Protein AF-A0AAN8IJE0-F1 (afdb_monomer)

Foldseek 3Di:
DPPVVVVVVVVVVVVVVVVVVVVVVVVVVVVVVVVVVVVVVVVVVVVVVVVVVLCVVVVPDDDDLVVLVVVLVVLVVLVVQLLVLLLQLLVLLLVVVVLVVQLVVLVVDPPCNVVSNVVSVVVVVVSVVSNVVSLVSNQVSLVVSLVVSLVVVLVVLVVVLVPDDPVQCVDPSNPVVNSVVCSVPVSVVSSVCRGVVVSVVSSNVSNVVSNVVD

Solvent-accessible surface area (backbone atoms only — not comparable to full-atom values): 11490 Å² total; per-residue (Å²): 125,67,72,68,52,55,53,50,52,56,50,49,54,52,52,50,51,52,51,53,52,50,52,52,51,52,52,52,51,51,52,55,52,53,50,51,54,51,49,58,56,47,53,55,49,50,51,54,52,50,52,51,52,52,37,60,75,69,68,60,74,89,76,51,73,67,56,59,55,58,75,41,56,96,51,49,67,36,48,53,54,21,50,55,27,27,54,57,50,12,52,47,58,44,50,50,52,55,55,53,51,52,54,58,56,42,68,75,42,75,92,51,34,70,66,55,48,55,53,52,55,51,49,51,53,51,50,50,51,53,45,52,53,30,52,49,50,25,45,51,31,22,44,52,40,29,49,53,48,42,52,52,50,52,54,52,51,52,56,52,61,72,70,53,59,74,76,57,53,71,36,88,84,42,30,69,69,54,50,52,48,47,61,66,47,51,48,55,54,52,30,62,58,60,19,57,58,42,48,49,53,53,18,52,52,45,22,51,54,52,50,71,73,104

Radius of gyration: 28.68 Å; Cα contacts (8 Å, |Δi|>4): 102; chains: 1; bounding box: 81×61×64 Å

pLDDT: mean 82.95, std 8.77, range [56.31, 94.12]

InterPro domains:
  IPR011527 ABC transporter type 1, transmembrane domain [PF00664] (81-214)
  IPR011527 ABC transporter type 1, transmembrane domain [PS50929] (81-214)
  IPR027417 P-loop containing nucleoside triphosphate hydrolase [G3DSA:3.40.50.300] (28-42)
  IPR036640 ABC transporter type 1, transmembrane domain superfamily [G3DSA:1.20.1560.10] (43-214)
  IPR036640 ABC transporter type 1, transmembrane domain superfamily [SSF90123] (68-213)
  IPR039421 Type 1 protein exporter [PTHR43394] (34-213)

Organism: Trichostrongylus colubriformis (NCBI:txid6319)

Nearest PDB structures (foldseek):
  3ja6-assembly1_I  TM=2.780E-01  e=3.369E+00  Escherichia coli
  3g67-assembly1_B  TM=3.634E-01  e=4.627E+00  Thermotoga maritima
  3ja6-assembly1_H  TM=1.897E-01  e=1.787E+00  Escherichia coli
  3g6b-assembly1_B  TM=3.447E-01  e=6.027E+00  Thermotoga maritima
  3g67-assembly1_A  TM=3.127E-01  e=6.354E+00  Thermotoga maritima

Sequence (214 aa):
MNQKRASLISREISVQTANDVQLRMRAATIMTLDEQQTDDSKEKKDDITRLRNELKAEGVKKTNLFEILTYAKPHWKAIMVGLTACVIGGLVYPTYSVVFMQVITSFANTATLLSTGHFWALMFLVLAGIQGSTMFMQTFFMGYGAENLTMDLRSKLFSNILSQDMGYFDSPLHACGKICTRLATDVPNLRSSIDFRLSTVIMTLISMIAGIVL

Mean predicted aligned error: 11.52 Å

Secondary structure (DSSP, 8-state):
-HHHHHHHHHHHHHHHHHHHHHHHHHHHHHHHHHHHHHHHHHHHHHHHHHHHHHHHHTTPPPPPHHHHHHHTGGGHHHHHHHHHHHHHHHHHHHHHHHHHHHHHHHTT-GGGHHHHHHHHHHHHHHHHHHHHHHHHHHHHHHHHHHHHHHHHHHHHHHHHHHTS-HHHHTSTTS-HHHHHHHHHHHHHHHHHHHSHHHHHHHHHHHHHHHHHH-

Structure (mmCIF, N/CA/C/O backbone):
data_AF-A0AAN8IJE0-F1
#
_entry.id   AF-A0AAN8IJE0-F1
#
loop_
_atom_site.group_PDB
_atom_site.id
_atom_site.type_symbol
_atom_site.label_atom_id
_atom_site.label_alt_id
_atom_site.label_comp_id
_atom_site.label_asym_id
_atom_site.label_entity_id
_atom_site.label_seq_id
_atom_site.pdbx_PDB_ins_code
_atom_site.Cartn_x
_atom_site.Cartn_y
_atom_site.Cartn_z
_atom_site.occupancy
_atom_site.B_iso_or_equiv
_atom_site.auth_seq_id
_atom_site.auth_comp_id
_atom_site.auth_asym_id
_atom_site.auth_atom_id
_atom_site.pdbx_PDB_model_num
ATOM 1 N N . MET A 1 1 ? 49.126 45.725 9.217 1.00 56.31 1 MET A N 1
ATOM 2 C CA . MET A 1 1 ? 48.797 44.312 8.903 1.00 56.31 1 MET A CA 1
ATOM 3 C C . MET A 1 1 ? 48.013 43.582 10.012 1.00 56.31 1 MET A C 1
ATOM 5 O O . MET A 1 1 ? 47.379 42.581 9.710 1.00 56.31 1 MET A O 1
ATOM 9 N N . ASN A 1 2 ? 47.969 44.088 11.258 1.00 57.66 2 ASN A N 1
ATOM 10 C CA . ASN A 1 2 ? 47.366 43.377 12.404 1.00 57.66 2 ASN A CA 1
ATOM 11 C C . ASN A 1 2 ? 45.832 43.460 12.542 1.00 57.66 2 ASN A C 1
ATOM 13 O O . ASN A 1 2 ? 45.233 42.518 13.049 1.00 57.66 2 ASN A O 1
ATOM 17 N N . GLN A 1 3 ? 45.164 44.511 12.052 1.00 59.41 3 GLN A N 1
ATOM 18 C CA . GLN A 1 3 ? 43.701 44.625 12.205 1.00 59.41 3 GLN A CA 1
ATOM 19 C C . GLN A 1 3 ? 42.898 43.665 11.307 1.00 59.41 3 GLN A C 1
ATOM 21 O O . GLN A 1 3 ? 41.859 43.168 11.727 1.00 59.41 3 GLN A O 1
ATOM 26 N N . LYS A 1 4 ? 43.397 43.332 10.105 1.00 59.53 4 LYS A N 1
ATOM 27 C CA . LYS A 1 4 ? 42.737 42.363 9.204 1.00 59.53 4 LYS A CA 1
ATOM 28 C C . LYS A 1 4 ? 42.815 40.915 9.705 1.00 59.53 4 LYS A C 1
ATOM 30 O O . LYS A 1 4 ? 41.919 40.138 9.419 1.00 59.53 4 LYS A O 1
ATOM 35 N N . ARG A 1 5 ? 43.865 40.533 10.446 1.00 60.69 5 ARG A N 1
ATOM 36 C CA . ARG A 1 5 ? 43.968 39.181 11.030 1.00 60.69 5 ARG A CA 1
ATOM 37 C C . ARG A 1 5 ? 43.020 38.997 12.215 1.00 60.69 5 ARG A C 1
ATOM 39 O O . ARG A 1 5 ? 42.383 37.958 12.314 1.00 60.69 5 ARG A O 1
ATOM 46 N N . ALA A 1 6 ? 42.872 40.018 13.060 1.00 64.56 6 ALA A N 1
ATOM 47 C CA . ALA A 1 6 ? 41.949 39.974 14.194 1.00 64.56 6 ALA A CA 1
ATOM 48 C C . ALA A 1 6 ? 40.476 39.844 13.755 1.00 64.56 6 ALA A C 1
ATOM 50 O O . ALA A 1 6 ? 39.710 39.107 14.375 1.00 64.56 6 ALA A O 1
ATOM 51 N N . SER A 1 7 ? 40.082 40.499 12.656 1.00 68.38 7 SER A N 1
ATOM 52 C CA . SER A 1 7 ? 38.715 40.390 12.129 1.00 68.38 7 SER A CA 1
ATOM 53 C C . SER A 1 7 ? 38.416 39.034 11.482 1.00 68.38 7 SER A C 1
ATOM 55 O O . SER A 1 7 ? 37.289 38.555 11.589 1.00 68.38 7 SER A O 1
ATOM 57 N N . LEU A 1 8 ? 39.406 38.392 10.853 1.00 67.56 8 LEU A N 1
ATOM 58 C CA . LEU A 1 8 ? 39.258 37.045 10.291 1.00 67.56 8 LEU A CA 1
ATOM 59 C C . LEU A 1 8 ? 39.115 35.985 11.390 1.00 67.56 8 LEU A C 1
ATOM 61 O O . LEU A 1 8 ? 38.217 35.159 11.303 1.00 67.56 8 LEU A O 1
ATOM 65 N N . ILE A 1 9 ? 39.907 36.077 12.464 1.00 69.62 9 ILE A N 1
ATOM 66 C CA . ILE A 1 9 ? 39.827 35.149 13.605 1.00 69.62 9 ILE A CA 1
ATOM 67 C C . ILE A 1 9 ? 38.475 35.274 14.325 1.00 69.62 9 ILE A C 1
ATOM 69 O O . ILE A 1 9 ? 37.836 34.270 14.620 1.00 69.62 9 ILE A O 1
ATOM 73 N N . SER A 1 10 ? 37.987 36.498 14.556 1.00 69.88 10 SER A N 1
ATOM 74 C CA . SER A 1 10 ? 36.665 36.717 15.170 1.00 69.88 10 SER A CA 1
ATOM 75 C C . SER A 1 10 ? 35.520 36.165 14.305 1.00 69.88 10 SER A C 1
ATOM 77 O O . SER A 1 10 ? 34.545 35.612 14.816 1.00 69.88 10 SER A O 1
ATOM 79 N N . ARG A 1 11 ? 35.663 36.248 12.976 1.00 70.06 11 ARG A N 1
ATOM 80 C CA . ARG A 1 11 ? 34.701 35.697 12.018 1.00 70.06 11 ARG A CA 1
ATOM 81 C C . ARG A 1 11 ? 34.757 34.167 11.935 1.00 70.06 11 ARG A C 1
ATOM 83 O O . ARG A 1 11 ? 33.714 33.548 11.783 1.00 70.06 11 ARG A O 1
ATOM 90 N N . GLU A 1 12 ? 35.927 33.547 12.063 1.00 71.69 12 GLU A N 1
ATOM 91 C CA . GLU A 1 12 ? 36.039 32.083 12.136 1.00 71.69 12 GLU A CA 1
ATOM 92 C C . GLU A 1 12 ? 35.457 31.532 13.443 1.00 71.69 12 GLU A C 1
ATOM 94 O O . GLU A 1 12 ? 34.703 30.565 13.411 1.00 71.69 12 GLU A O 1
ATOM 99 N N . ILE A 1 13 ? 35.699 32.199 14.578 1.00 69.88 13 ILE A N 1
ATOM 100 C CA . ILE A 1 13 ? 35.132 31.813 15.881 1.00 69.88 13 ILE A CA 1
ATOM 101 C C . ILE A 1 13 ? 33.600 31.936 15.883 1.00 69.88 13 ILE A C 1
ATOM 103 O O . ILE A 1 13 ? 32.913 31.056 16.407 1.00 69.88 13 ILE A O 1
ATOM 107 N N . SER A 1 14 ? 33.037 32.987 15.274 1.00 72.19 14 SER A N 1
ATOM 108 C CA . SER A 1 14 ? 31.579 33.150 15.188 1.00 72.19 14 SER A CA 1
ATOM 109 C C . SER A 1 14 ? 30.925 32.125 14.257 1.00 72.19 14 SER A C 1
ATOM 111 O O . SER A 1 14 ? 29.858 31.606 14.583 1.00 72.19 14 SER A O 1
ATOM 113 N N . VAL A 1 15 ? 31.582 31.766 13.150 1.00 74.19 15 VAL A N 1
ATOM 114 C CA . VAL A 1 15 ? 31.130 30.701 12.238 1.00 74.19 15 VAL A CA 1
ATOM 115 C C . VAL A 1 15 ? 31.217 29.323 12.902 1.00 74.19 15 VAL A C 1
ATOM 117 O O . VAL A 1 15 ? 30.282 28.533 12.782 1.00 74.19 15 VAL A O 1
ATOM 120 N N . GLN A 1 16 ? 32.283 29.043 13.655 1.00 75.56 16 GLN A N 1
ATOM 121 C CA . GLN A 1 16 ? 32.436 27.798 14.414 1.00 75.56 16 GLN A CA 1
ATOM 122 C C . GLN A 1 16 ? 31.340 27.660 15.480 1.00 75.56 16 GLN A C 1
ATOM 124 O O . GLN A 1 16 ? 30.667 26.635 15.554 1.00 75.56 16 GLN A O 1
ATOM 129 N N . THR A 1 17 ? 31.084 28.738 16.226 1.00 80.12 17 THR A N 1
ATOM 130 C CA . THR A 1 17 ? 30.024 28.787 17.243 1.00 80.12 17 THR A CA 1
ATOM 131 C C . THR A 1 17 ? 28.642 28.587 16.617 1.00 80.12 17 THR A C 1
ATOM 133 O O . THR A 1 17 ? 27.814 27.858 17.158 1.00 80.12 17 THR A O 1
ATOM 136 N N . ALA A 1 18 ? 28.385 29.189 15.450 1.00 79.44 18 ALA A N 1
ATOM 137 C CA . ALA A 1 18 ? 27.140 28.982 14.717 1.00 79.44 18 ALA A CA 1
ATOM 138 C C . ALA A 1 18 ? 26.970 27.518 14.268 1.00 79.44 18 ALA A C 1
ATOM 140 O O . ALA A 1 18 ? 25.876 26.969 14.398 1.00 79.44 18 ALA A O 1
ATOM 141 N N . ASN A 1 19 ? 28.042 26.867 13.803 1.00 85.62 19 ASN A N 1
ATOM 142 C CA . ASN A 1 19 ? 28.022 25.452 13.425 1.00 85.62 19 ASN A CA 1
ATOM 143 C C . ASN A 1 19 ? 27.758 24.531 14.623 1.00 85.62 19 ASN A C 1
ATOM 145 O O . ASN A 1 19 ? 26.928 23.631 14.511 1.00 85.62 19 ASN A O 1
ATOM 149 N N . ASP A 1 20 ? 28.389 24.779 15.773 1.00 86.06 20 ASP A N 1
ATOM 150 C CA . ASP A 1 20 ? 28.167 23.996 16.996 1.00 86.06 20 ASP A CA 1
ATOM 151 C C . ASP A 1 20 ? 26.728 24.135 17.512 1.00 86.06 20 ASP A C 1
ATOM 153 O O . ASP A 1 20 ? 26.092 23.149 17.895 1.00 86.06 20 ASP A O 1
ATOM 157 N N . VAL A 1 21 ? 26.170 25.349 17.472 1.00 82.81 21 VAL A N 1
ATOM 158 C CA . VAL A 1 21 ? 24.764 25.593 17.829 1.00 82.81 21 VAL A CA 1
ATOM 159 C C . VAL A 1 21 ? 23.824 24.864 16.868 1.00 82.81 21 VAL A C 1
ATOM 161 O O . VAL A 1 21 ? 22.867 24.230 17.318 1.00 82.81 21 VAL A O 1
ATOM 164 N N . GLN A 1 22 ? 24.106 24.878 15.561 1.00 85.44 22 GLN A N 1
ATOM 165 C CA . GLN A 1 22 ? 23.315 24.117 14.591 1.00 85.44 22 GLN A CA 1
ATOM 166 C C . GLN A 1 22 ? 23.409 22.603 14.805 1.00 85.44 22 GLN A C 1
ATOM 168 O O . GLN A 1 22 ? 22.399 21.908 14.684 1.00 85.44 22 GLN A O 1
ATOM 173 N N . LEU A 1 23 ? 24.585 22.083 15.160 1.00 86.94 23 LEU A N 1
ATOM 174 C CA . LEU A 1 23 ? 24.792 20.662 15.446 1.00 86.94 23 LEU A CA 1
ATOM 175 C C . LEU A 1 23 ? 23.966 20.206 16.654 1.00 86.94 23 LEU A C 1
ATOM 177 O O . LEU A 1 23 ? 23.293 19.178 16.593 1.00 86.94 23 LEU A O 1
ATOM 181 N N . ARG A 1 24 ? 23.947 21.008 17.724 1.00 87.62 24 ARG A N 1
ATOM 182 C CA . ARG A 1 24 ? 23.143 20.731 18.926 1.00 87.62 24 ARG A CA 1
ATOM 183 C C . ARG A 1 24 ? 21.645 20.849 18.660 1.00 87.62 24 ARG A C 1
ATOM 185 O O . ARG A 1 24 ? 20.884 20.022 19.152 1.00 87.62 24 ARG A O 1
ATOM 192 N N . MET A 1 25 ? 21.228 21.827 17.855 1.00 87.75 25 MET A N 1
ATOM 193 C CA . MET A 1 25 ? 19.828 21.985 17.455 1.00 87.75 25 MET A CA 1
ATOM 194 C C . MET A 1 25 ? 19.349 20.781 16.634 1.00 87.75 25 MET A C 1
ATOM 196 O O . MET A 1 25 ? 18.303 20.221 16.942 1.00 87.75 25 MET A O 1
ATOM 200 N N . ARG A 1 26 ? 20.150 20.309 15.666 1.00 91.69 26 ARG A N 1
ATOM 201 C CA . ARG A 1 26 ? 19.849 19.089 14.898 1.00 91.69 26 ARG A CA 1
ATOM 202 C C . ARG A 1 26 ? 19.777 17.843 15.780 1.00 91.69 26 ARG A C 1
ATOM 204 O O . ARG A 1 26 ? 18.863 17.045 15.607 1.00 91.69 26 ARG A O 1
ATOM 211 N N . ALA A 1 27 ? 20.702 17.685 16.728 1.00 89.44 27 ALA A N 1
ATOM 212 C CA . ALA A 1 27 ? 20.684 16.562 17.665 1.00 89.44 27 ALA A CA 1
ATOM 213 C C . ALA A 1 27 ? 19.416 16.564 18.538 1.00 89.44 27 ALA A C 1
ATOM 215 O O . ALA A 1 27 ? 18.786 15.522 18.696 1.00 89.44 27 ALA A O 1
ATOM 216 N N . ALA A 1 28 ? 19.000 17.735 19.034 1.00 87.62 28 ALA A N 1
ATOM 217 C CA . ALA A 1 28 ? 17.759 17.883 19.790 1.00 87.62 28 ALA A CA 1
ATOM 218 C C . ALA A 1 28 ? 16.524 17.545 18.940 1.00 87.62 28 ALA A C 1
ATOM 220 O O . ALA A 1 28 ? 15.651 16.815 19.397 1.00 87.62 28 ALA A O 1
ATOM 221 N N . THR A 1 29 ? 16.474 18.000 17.682 1.00 89.50 29 THR A N 1
ATOM 222 C CA . THR A 1 29 ? 15.388 17.642 16.758 1.00 89.50 29 THR A CA 1
ATOM 223 C C . THR A 1 29 ? 15.309 16.131 16.533 1.00 89.50 29 THR A C 1
ATOM 225 O O . THR A 1 29 ? 14.223 15.563 16.597 1.00 89.50 29 THR A O 1
ATOM 228 N N . ILE A 1 30 ? 16.442 15.453 16.324 1.00 91.12 30 ILE A N 1
ATOM 229 C CA . ILE A 1 30 ? 16.469 13.992 16.137 1.00 91.12 30 ILE A CA 1
ATOM 230 C C . ILE A 1 30 ? 15.932 13.268 17.378 1.00 91.12 30 ILE A C 1
ATOM 232 O O . ILE A 1 30 ? 15.117 12.364 17.235 1.00 91.12 30 ILE A O 1
ATOM 236 N N . MET A 1 31 ? 16.321 13.695 18.583 1.00 87.81 31 MET A N 1
ATOM 237 C CA . MET A 1 31 ? 15.814 13.108 19.830 1.00 87.81 31 MET A CA 1
ATOM 238 C C . MET A 1 31 ? 14.297 13.272 19.969 1.00 87.81 31 MET A C 1
ATOM 240 O O . MET A 1 31 ? 13.616 12.312 20.308 1.00 87.81 31 MET A O 1
ATOM 244 N N . THR A 1 32 ? 13.750 14.451 19.645 1.00 87.69 32 THR A N 1
ATOM 245 C CA . THR A 1 32 ? 12.294 14.672 19.712 1.00 87.69 32 THR A CA 1
ATOM 246 C C . THR A 1 32 ? 11.518 13.815 18.713 1.00 87.69 32 THR A C 1
ATOM 248 O O . THR A 1 32 ? 10.435 13.334 19.031 1.00 87.69 32 THR A O 1
ATOM 251 N N . LEU A 1 33 ? 12.076 13.591 17.519 1.00 88.69 33 LEU A N 1
ATOM 252 C CA . LEU A 1 33 ? 11.460 12.735 16.506 1.00 88.69 33 LEU A CA 1
ATOM 253 C C . LEU A 1 33 ? 11.487 11.259 16.927 1.00 88.69 33 LEU A C 1
ATOM 255 O O . LEU A 1 33 ? 10.502 10.555 16.727 1.00 88.69 33 LEU A O 1
ATOM 259 N N . ASP A 1 34 ? 12.582 10.800 17.539 1.00 89.38 34 ASP A N 1
ATOM 260 C CA . ASP A 1 34 ? 12.720 9.423 18.031 1.00 89.38 34 ASP A CA 1
ATOM 261 C C . ASP A 1 34 ? 11.802 9.145 19.234 1.00 89.38 34 ASP A C 1
ATOM 263 O O . ASP A 1 34 ? 11.189 8.080 19.337 1.00 89.38 34 ASP A O 1
ATOM 267 N N . GLU A 1 35 ? 11.628 10.134 20.115 1.00 84.44 35 GLU A N 1
ATOM 268 C CA . GLU A 1 35 ? 10.700 10.060 21.245 1.00 84.44 35 GLU A CA 1
ATOM 269 C C . GLU A 1 35 ? 9.241 10.012 20.773 1.00 84.44 35 GLU A C 1
ATOM 271 O O . GLU A 1 35 ? 8.495 9.130 21.198 1.00 84.44 35 GLU A O 1
ATOM 276 N N . GLN A 1 36 ? 8.860 10.862 19.810 1.00 79.31 36 GLN A N 1
ATOM 277 C CA . GLN A 1 36 ? 7.539 10.801 19.174 1.00 79.31 36 GLN A CA 1
ATOM 278 C C . GLN A 1 36 ? 7.294 9.455 18.486 1.00 79.31 36 GLN A C 1
ATOM 280 O O . GLN A 1 36 ? 6.233 8.859 18.647 1.00 79.31 36 GLN A O 1
ATOM 285 N N . GLN A 1 37 ? 8.283 8.934 17.759 1.00 81.31 37 GLN A N 1
ATOM 286 C CA . GLN A 1 37 ? 8.170 7.642 17.086 1.00 81.31 37 GLN A CA 1
ATOM 287 C C . GLN A 1 37 ? 8.065 6.473 18.085 1.00 81.31 37 GLN A C 1
ATOM 289 O O . GLN A 1 37 ? 7.381 5.475 17.830 1.00 81.31 37 GLN A O 1
ATOM 294 N N . THR A 1 38 ? 8.719 6.587 19.242 1.00 79.31 38 THR A N 1
ATOM 295 C CA . THR A 1 38 ? 8.659 5.594 20.321 1.00 79.31 38 THR A CA 1
ATOM 296 C C . THR A 1 38 ? 7.315 5.613 21.048 1.00 79.31 38 THR A C 1
ATOM 298 O O . THR A 1 38 ? 6.808 4.549 21.406 1.00 79.31 38 THR A O 1
ATOM 301 N N . ASP A 1 39 ? 6.728 6.788 21.259 1.00 81.56 39 ASP A N 1
ATOM 302 C CA . ASP A 1 39 ? 5.437 6.925 21.937 1.00 81.56 39 ASP A CA 1
ATOM 303 C C . ASP A 1 39 ? 4.285 6.410 21.060 1.00 81.56 39 ASP A C 1
ATOM 305 O O . ASP A 1 39 ? 3.537 5.517 21.461 1.00 81.56 39 ASP A O 1
ATOM 309 N N . ASP A 1 40 ? 4.267 6.822 19.789 1.00 78.81 40 ASP A N 1
ATOM 310 C CA . ASP A 1 40 ? 3.269 6.408 18.793 1.00 78.81 40 ASP A CA 1
ATOM 311 C C . ASP A 1 40 ? 3.281 4.878 18.577 1.00 78.81 40 ASP A C 1
ATOM 313 O O . ASP A 1 40 ? 2.256 4.211 18.409 1.00 78.81 40 ASP A O 1
ATOM 317 N N . SER A 1 41 ? 4.469 4.264 18.655 1.00 78.75 41 SER A N 1
ATOM 318 C CA . SER A 1 41 ? 4.619 2.809 18.558 1.00 78.75 41 SER A CA 1
ATOM 319 C C . SER A 1 41 ? 4.266 2.052 19.845 1.00 78.75 41 SER A C 1
ATOM 321 O O . SER A 1 41 ? 3.918 0.868 19.762 1.00 78.75 41 SER A O 1
ATOM 323 N N . LYS A 1 42 ? 4.320 2.690 21.023 1.00 81.12 42 LYS A N 1
ATOM 324 C CA . LYS A 1 42 ? 3.846 2.112 22.292 1.00 81.12 42 LYS A CA 1
ATOM 325 C C . LYS A 1 42 ? 2.325 2.152 22.390 1.00 81.12 42 LYS A C 1
ATOM 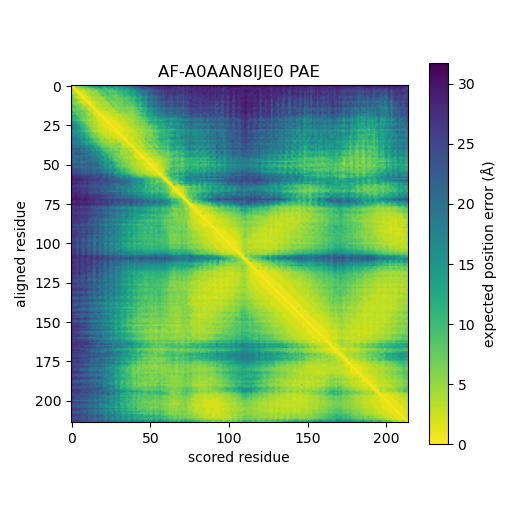327 O O . LYS A 1 42 ? 1.738 1.112 22.688 1.00 81.12 42 LYS A O 1
ATOM 332 N N . GLU A 1 43 ? 1.702 3.286 22.084 1.00 82.19 43 GLU A N 1
ATOM 333 C CA . GLU A 1 43 ? 0.242 3.452 22.104 1.00 82.19 43 GLU A CA 1
ATOM 334 C C . GLU A 1 43 ? -0.435 2.426 21.184 1.00 82.19 43 GLU A C 1
ATOM 336 O O . GLU A 1 43 ? -1.253 1.612 21.618 1.00 82.19 43 GLU A O 1
ATOM 341 N N . LYS A 1 44 ? 0.052 2.317 19.943 1.00 80.50 44 LYS A N 1
ATOM 342 C CA . LYS A 1 44 ? -0.457 1.356 18.956 1.00 80.50 44 LYS A CA 1
ATOM 343 C C . LYS A 1 44 ? -0.311 -0.107 19.395 1.00 80.50 44 LYS A C 1
ATOM 345 O O . LYS A 1 44 ? -1.129 -0.954 19.033 1.00 80.50 44 LYS A O 1
ATOM 350 N N . LYS A 1 45 ? 0.735 -0.441 20.162 1.00 78.38 45 LYS A N 1
ATOM 351 C CA . LYS A 1 45 ? 0.923 -1.790 20.728 1.00 78.38 45 LYS A CA 1
ATOM 352 C C . LYS A 1 45 ? -0.060 -2.076 21.862 1.00 78.38 45 LYS A C 1
ATOM 354 O O . LYS A 1 45 ? -0.526 -3.216 21.959 1.00 78.38 45 LYS A O 1
ATOM 359 N N . ASP A 1 46 ? -0.366 -1.087 22.697 1.00 82.62 46 ASP A N 1
ATOM 360 C CA . ASP A 1 46 ? -1.345 -1.238 23.775 1.00 82.62 46 ASP A CA 1
ATOM 361 C C . ASP A 1 46 ? -2.751 -1.443 23.197 1.00 82.62 46 ASP A C 1
ATOM 363 O O . ASP A 1 46 ? -3.426 -2.412 23.551 1.00 82.62 46 ASP A O 1
ATOM 367 N N . ASP A 1 47 ? -3.135 -0.654 22.192 1.00 81.19 47 ASP A N 1
ATOM 368 C CA . ASP A 1 47 ? -4.418 -0.798 21.493 1.00 81.19 47 ASP A CA 1
ATOM 369 C C . ASP A 1 47 ? -4.587 -2.172 20.839 1.00 81.19 47 ASP A C 1
ATOM 371 O O . ASP A 1 47 ? -5.606 -2.840 21.027 1.00 81.19 47 ASP A O 1
ATOM 375 N N . ILE A 1 48 ? -3.565 -2.665 20.129 1.00 81.56 48 ILE A N 1
ATOM 376 C CA . ILE A 1 48 ? -3.590 -4.017 19.543 1.00 81.56 48 ILE A CA 1
ATOM 377 C C . ILE A 1 48 ? -3.746 -5.090 20.633 1.00 81.56 48 ILE A C 1
ATOM 379 O O . ILE A 1 48 ? -4.407 -6.113 20.419 1.00 81.56 48 ILE A O 1
ATOM 383 N N . THR A 1 49 ? -3.142 -4.880 21.804 1.00 82.94 49 THR A N 1
ATOM 384 C CA . THR A 1 49 ? -3.229 -5.812 22.935 1.00 82.94 49 THR A CA 1
ATOM 385 C C . THR A 1 49 ? -4.625 -5.799 23.556 1.00 82.94 49 THR A C 1
ATOM 387 O O . THR A 1 49 ? -5.184 -6.870 23.811 1.00 82.94 49 THR A O 1
ATOM 390 N N . ARG A 1 50 ? -5.230 -4.616 23.718 1.00 82.31 50 ARG A N 1
ATOM 391 C CA . ARG A 1 50 ? -6.617 -4.440 24.172 1.00 82.31 50 ARG A CA 1
ATOM 392 C C . ARG A 1 50 ? -7.607 -5.093 23.211 1.00 82.31 50 ARG A C 1
ATOM 394 O O . ARG A 1 50 ? -8.360 -5.964 23.640 1.00 82.31 50 ARG A O 1
ATOM 401 N N . LEU A 1 51 ? -7.525 -4.787 21.914 1.00 80.38 51 LEU A N 1
ATOM 402 C CA . LEU A 1 51 ? -8.373 -5.382 20.872 1.00 80.38 51 LEU A CA 1
ATOM 403 C C . LEU A 1 51 ? -8.261 -6.909 20.848 1.00 80.38 51 LEU A C 1
ATOM 405 O O . LEU A 1 51 ? -9.260 -7.611 20.727 1.00 80.38 51 LEU A O 1
ATOM 409 N N . ARG A 1 52 ? -7.050 -7.456 21.019 1.00 79.50 52 ARG A N 1
ATOM 410 C CA . ARG A 1 52 ? -6.839 -8.909 21.102 1.00 79.50 52 ARG A CA 1
ATOM 411 C C . ARG A 1 52 ? -7.525 -9.525 22.324 1.00 79.50 52 ARG A C 1
ATOM 413 O O . ARG A 1 52 ? -8.000 -10.656 22.228 1.00 79.50 52 ARG A O 1
ATOM 420 N N . ASN A 1 53 ? -7.541 -8.832 23.458 1.00 79.75 53 ASN A N 1
ATOM 421 C CA . ASN A 1 53 ? -8.212 -9.304 24.667 1.00 79.75 53 ASN A CA 1
ATOM 422 C C . ASN A 1 53 ? -9.738 -9.218 24.532 1.00 79.75 53 ASN A C 1
ATOM 424 O O . ASN A 1 53 ? -10.418 -10.164 24.920 1.00 79.75 53 ASN A O 1
ATOM 428 N N . GLU A 1 54 ? -10.265 -8.163 23.905 1.00 78.69 54 GLU A N 1
ATOM 429 C CA . GLU A 1 54 ? -11.690 -8.054 23.563 1.00 78.69 54 GLU A CA 1
ATOM 430 C C . GLU A 1 54 ? -12.122 -9.162 22.585 1.00 78.69 54 GLU A C 1
ATOM 432 O O . GLU A 1 54 ? -13.105 -9.851 22.840 1.00 78.69 54 GLU A O 1
ATOM 437 N N . LEU A 1 55 ? -11.323 -9.447 21.547 1.00 76.69 55 LEU A N 1
ATOM 438 C CA . LEU A 1 55 ? -11.564 -10.560 20.613 1.00 76.69 55 LEU A CA 1
ATOM 439 C C . LEU A 1 55 ? -11.621 -11.925 21.313 1.00 76.69 55 LEU A C 1
ATOM 441 O O . LEU A 1 55 ? -12.428 -12.779 20.952 1.00 76.69 55 LEU A O 1
ATOM 445 N N . LYS A 1 56 ? -10.749 -12.146 22.307 1.00 75.19 56 LYS A N 1
ATOM 446 C CA . LYS A 1 56 ? -10.765 -13.372 23.120 1.00 75.19 56 LYS A CA 1
ATOM 447 C C . LYS A 1 56 ? -12.013 -13.453 23.998 1.00 75.19 56 LYS A C 1
ATOM 449 O O . LYS A 1 56 ? -12.534 -14.550 24.167 1.00 75.19 56 LYS A O 1
ATOM 454 N N . ALA A 1 57 ? -12.472 -12.325 24.540 1.00 75.31 57 ALA A N 1
ATOM 455 C CA . ALA A 1 57 ? -13.680 -12.254 25.358 1.00 75.31 57 ALA A CA 1
ATOM 456 C C . ALA A 1 57 ? -14.957 -12.493 24.534 1.00 75.31 57 ALA A C 1
ATOM 458 O O . ALA A 1 57 ? -15.885 -13.129 25.022 1.00 75.31 57 ALA A O 1
ATOM 459 N N . GLU A 1 58 ? -14.984 -12.047 23.276 1.00 74.94 58 GLU A N 1
ATOM 460 C CA . GLU A 1 58 ? -16.108 -12.254 22.352 1.00 74.94 58 GLU A CA 1
ATOM 461 C C . GLU A 1 58 ? -16.072 -13.626 21.645 1.00 74.94 58 GLU A C 1
ATOM 463 O O . GLU A 1 58 ? -17.006 -13.981 20.931 1.00 74.94 58 GLU A O 1
ATOM 468 N N . GLY A 1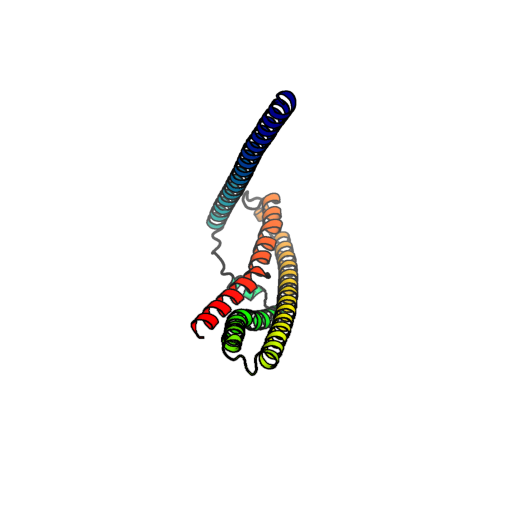 59 ? -15.009 -14.424 21.824 1.00 70.81 59 GLY A N 1
ATOM 469 C CA . GLY A 1 59 ? -14.880 -15.750 21.202 1.00 70.81 59 GLY A CA 1
ATOM 470 C C . GLY A 1 59 ? -14.771 -15.720 19.671 1.00 70.81 59 GLY A C 1
ATOM 471 O O . GLY A 1 59 ? -14.929 -16.752 19.015 1.00 70.81 59 GLY A O 1
ATOM 472 N N . VAL A 1 60 ? -14.494 -14.551 19.086 1.00 72.31 60 VAL A N 1
ATOM 473 C CA . VAL A 1 60 ? -14.448 -14.358 17.634 1.00 72.31 60 VAL A CA 1
ATOM 474 C C . VAL A 1 60 ? -13.151 -14.942 17.076 1.00 72.31 60 VAL A C 1
ATOM 476 O O . VAL A 1 60 ? -12.040 -14.631 17.515 1.00 72.31 60 VAL A O 1
ATOM 479 N N . LYS A 1 61 ? -13.276 -15.816 16.076 1.00 69.44 61 LYS A N 1
ATOM 480 C CA . LYS A 1 61 ? -12.128 -16.402 15.379 1.00 69.44 61 LYS A CA 1
ATOM 481 C C . LYS A 1 61 ? -11.516 -15.365 14.433 1.00 69.44 61 LYS A C 1
ATOM 483 O O . LYS A 1 61 ? -12.235 -14.646 13.748 1.00 69.44 61 LYS A O 1
ATOM 488 N N . LYS A 1 62 ? -10.181 -15.318 14.354 1.00 65.00 62 LYS A N 1
ATOM 489 C CA . LYS A 1 62 ? -9.476 -14.493 13.361 1.00 65.00 62 LYS A CA 1
ATOM 490 C C . LYS A 1 62 ? -9.927 -14.892 11.953 1.00 65.00 62 LYS A C 1
ATOM 492 O O . LYS A 1 62 ? -9.723 -16.039 11.559 1.00 65.00 62 LYS A O 1
ATOM 497 N N . THR A 1 63 ? -10.501 -13.953 11.213 1.00 66.56 63 THR A N 1
ATOM 498 C CA . THR A 1 63 ? -10.842 -14.129 9.799 1.00 66.56 63 THR A CA 1
ATOM 499 C C . THR A 1 63 ? -9.615 -13.925 8.922 1.00 66.56 63 THR A C 1
ATOM 501 O O . THR A 1 63 ? -8.743 -13.106 9.220 1.00 66.56 63 THR A O 1
ATOM 504 N N . ASN A 1 64 ? -9.551 -14.657 7.812 1.00 74.25 64 ASN A N 1
ATOM 505 C CA . ASN A 1 64 ? -8.501 -14.461 6.816 1.00 74.25 64 ASN A CA 1
ATOM 506 C C . ASN A 1 64 ? -8.829 -13.264 5.914 1.00 74.25 64 ASN A C 1
ATOM 508 O O . ASN A 1 64 ? -9.988 -13.037 5.574 1.00 74.25 64 ASN A O 1
ATOM 512 N N . LEU A 1 65 ? -7.804 -12.549 5.436 1.00 66.62 65 LEU A N 1
ATOM 513 C CA . LEU A 1 65 ? -7.977 -11.478 4.440 1.00 66.62 65 LEU A CA 1
ATOM 514 C C . LEU A 1 65 ? -8.711 -11.978 3.183 1.00 66.62 65 LEU A C 1
ATOM 516 O O . LEU A 1 65 ? -9.541 -11.267 2.629 1.00 66.62 65 LEU A O 1
ATOM 520 N N . PHE A 1 66 ? -8.480 -13.234 2.789 1.00 64.94 66 PHE A N 1
ATOM 521 C CA . PHE A 1 66 ? -9.200 -13.894 1.695 1.00 64.94 66 PHE A CA 1
ATOM 522 C C . PHE A 1 66 ? -10.697 -14.084 1.968 1.00 64.94 66 PHE A C 1
ATOM 524 O O . PHE A 1 66 ? -11.504 -13.999 1.047 1.00 64.94 66 PHE A O 1
ATOM 531 N N . GLU A 1 67 ? -11.086 -14.322 3.217 1.00 68.62 67 GLU A N 1
ATOM 532 C CA . GLU A 1 67 ? -12.488 -14.482 3.612 1.00 68.62 67 GLU A CA 1
ATOM 533 C C . GLU A 1 67 ? -13.214 -13.130 3.570 1.00 68.62 67 GLU A C 1
ATOM 535 O O . GLU A 1 67 ? -14.307 -13.024 3.017 1.00 68.62 67 GLU A O 1
ATOM 540 N N . ILE A 1 68 ? -12.539 -12.070 4.023 1.00 69.19 68 ILE A N 1
ATOM 541 C CA . ILE A 1 68 ? -13.012 -10.681 3.930 1.00 69.19 68 ILE A CA 1
ATOM 542 C C . ILE A 1 68 ? -13.146 -10.257 2.457 1.00 69.19 68 ILE A C 1
ATOM 544 O O . ILE A 1 68 ? -14.155 -9.674 2.061 1.00 69.19 68 ILE A O 1
ATOM 548 N N . LEU A 1 69 ? -12.177 -10.625 1.612 1.00 65.31 69 LEU A N 1
ATOM 549 C CA . LEU A 1 69 ? -12.225 -10.380 0.168 1.00 65.31 69 LEU A CA 1
ATOM 550 C C . LEU A 1 69 ? -13.333 -11.193 -0.525 1.00 65.31 69 LEU A C 1
ATOM 552 O O . LEU A 1 69 ? -13.922 -10.743 -1.503 1.00 65.31 69 LEU A O 1
ATOM 556 N N . THR A 1 70 ? -13.677 -12.368 0.005 1.00 61.66 70 THR A N 1
ATOM 557 C CA . THR A 1 70 ? -14.789 -13.193 -0.496 1.00 61.66 70 THR A CA 1
ATOM 558 C C . THR A 1 70 ? -16.152 -12.565 -0.174 1.00 61.66 70 THR A C 1
ATOM 560 O O . THR A 1 70 ? -17.091 -12.704 -0.960 1.00 61.66 70 THR A O 1
ATOM 563 N N . TYR A 1 71 ? -16.264 -11.798 0.916 1.00 63.25 71 TYR A N 1
ATOM 564 C CA . TYR A 1 71 ? -17.439 -10.963 1.202 1.00 63.25 71 TYR A CA 1
ATOM 565 C C . TYR A 1 71 ? -17.574 -9.758 0.250 1.00 63.25 71 TYR A C 1
ATOM 567 O O . TYR A 1 71 ? -18.679 -9.244 0.069 1.00 63.25 71 TYR A O 1
ATOM 575 N N . ALA A 1 72 ? -16.491 -9.365 -0.434 1.00 60.72 72 ALA A N 1
ATOM 576 C CA . ALA A 1 72 ? -16.460 -8.314 -1.459 1.00 60.72 72 ALA A CA 1
ATOM 577 C C . ALA A 1 72 ? -16.907 -8.780 -2.867 1.00 60.72 72 ALA A C 1
ATOM 579 O O . ALA A 1 72 ? -16.781 -8.032 -3.840 1.00 60.72 72 ALA A O 1
ATOM 580 N N . LYS A 1 73 ? -17.473 -9.994 -2.986 1.00 56.78 73 LYS A N 1
ATOM 581 C CA . LYS A 1 73 ? -17.976 -10.609 -4.234 1.00 56.78 73 LYS A CA 1
ATOM 582 C C . LYS A 1 73 ? -18.717 -9.683 -5.221 1.00 56.78 73 LYS A C 1
ATOM 584 O O . LYS A 1 73 ? -18.478 -9.856 -6.417 1.00 56.78 73 LYS A O 1
ATOM 589 N N . PRO A 1 74 ? -19.578 -8.723 -4.817 1.00 59.62 74 PRO A N 1
ATOM 590 C CA . PRO A 1 74 ? -20.285 -7.882 -5.790 1.00 59.62 74 PRO A CA 1
ATOM 591 C C . PRO A 1 74 ? -19.378 -7.001 -6.674 1.00 59.62 74 PRO A C 1
ATOM 593 O O . PRO A 1 74 ? -19.772 -6.693 -7.796 1.00 59.62 74 PRO A O 1
ATOM 596 N N . HIS A 1 75 ? -18.144 -6.674 -6.254 1.00 64.69 75 HIS A N 1
ATOM 597 C CA . HIS A 1 75 ? -17.225 -5.788 -7.003 1.00 64.69 75 HIS A CA 1
ATOM 598 C C . HIS A 1 75 ? -15.980 -6.499 -7.559 1.00 64.69 75 HIS A C 1
ATOM 600 O O . HIS A 1 75 ? -14.977 -5.862 -7.891 1.00 64.69 75 HIS A O 1
ATOM 606 N N . TRP A 1 76 ? -16.031 -7.827 -7.715 1.00 69.06 76 TRP A N 1
ATOM 607 C CA . TRP A 1 76 ? -14.871 -8.640 -8.112 1.00 69.06 76 TRP A CA 1
ATOM 608 C C . TRP A 1 76 ? -14.244 -8.226 -9.456 1.00 69.06 76 TRP A C 1
ATOM 610 O O . TRP A 1 76 ? -13.041 -8.381 -9.664 1.00 69.06 76 TRP A O 1
ATOM 620 N N . LYS A 1 77 ? -15.033 -7.623 -10.355 1.00 72.56 77 LYS A N 1
ATOM 621 C CA . LYS A 1 77 ? -14.560 -7.145 -11.663 1.00 72.56 77 LYS A CA 1
ATOM 622 C C . LYS A 1 77 ? -13.480 -6.062 -11.539 1.00 72.56 77 LYS A C 1
ATOM 624 O O . LYS A 1 77 ? -12.479 -6.137 -12.244 1.00 72.56 77 LYS A O 1
ATOM 629 N N . ALA A 1 78 ? -13.639 -5.100 -10.627 1.00 72.69 78 ALA A N 1
ATOM 630 C CA . ALA A 1 78 ? -12.654 -4.032 -10.427 1.00 72.69 78 ALA A CA 1
ATOM 631 C C . ALA A 1 78 ? -11.335 -4.580 -9.854 1.00 72.69 78 ALA A C 1
ATOM 633 O O . ALA A 1 78 ? -10.254 -4.199 -10.300 1.00 72.69 78 ALA A O 1
ATOM 634 N N . ILE A 1 79 ? -11.433 -5.542 -8.931 1.00 75.75 79 ILE A N 1
ATOM 635 C CA . ILE A 1 79 ? -10.277 -6.224 -8.334 1.00 75.75 79 ILE A CA 1
ATOM 636 C C . ILE A 1 79 ? -9.529 -7.047 -9.387 1.00 75.75 79 ILE A C 1
ATOM 638 O O . ILE A 1 79 ? -8.303 -7.019 -9.427 1.00 75.75 79 ILE A O 1
ATOM 642 N N . MET A 1 80 ? -10.249 -7.743 -10.271 1.00 79.50 80 MET A N 1
ATOM 643 C CA . MET A 1 80 ? -9.647 -8.519 -11.359 1.00 79.50 80 MET A CA 1
ATOM 644 C C . MET A 1 80 ? -8.880 -7.634 -12.346 1.00 79.50 80 MET A C 1
ATOM 646 O O . MET A 1 80 ? -7.743 -7.952 -12.690 1.00 79.50 80 MET A O 1
ATOM 650 N N . VAL A 1 81 ? -9.445 -6.488 -12.743 1.00 82.75 81 VAL A N 1
ATOM 651 C CA . VAL A 1 81 ? -8.732 -5.519 -13.593 1.00 82.75 81 VAL A CA 1
ATOM 652 C C . VAL A 1 81 ? -7.488 -4.986 -12.876 1.00 82.75 81 VAL A C 1
ATOM 654 O O . VAL A 1 81 ? -6.399 -4.994 -13.450 1.00 82.75 81 VAL A O 1
ATOM 657 N N . GLY A 1 82 ? -7.610 -4.621 -11.596 1.00 82.62 82 GLY A N 1
ATOM 658 C CA . GLY A 1 82 ? -6.471 -4.207 -10.773 1.00 82.62 82 GLY A CA 1
ATOM 659 C C . GLY A 1 82 ? -5.374 -5.274 -10.688 1.00 82.62 82 GLY A C 1
ATOM 660 O O . GLY A 1 82 ? -4.196 -4.951 -10.825 1.00 82.62 82 GLY A O 1
ATOM 661 N N . LEU A 1 83 ? -5.740 -6.549 -10.538 1.00 83.56 83 LEU A N 1
ATOM 662 C CA . LEU A 1 83 ? -4.795 -7.664 -10.460 1.00 83.56 83 LEU A CA 1
ATOM 663 C C . LEU A 1 83 ? -4.024 -7.854 -11.771 1.00 83.56 83 LEU A C 1
ATOM 665 O O . LEU A 1 83 ? -2.807 -8.023 -11.738 1.00 83.56 83 LEU A O 1
ATOM 669 N N . THR A 1 84 ? -4.696 -7.765 -12.922 1.00 86.81 84 THR A N 1
ATOM 670 C CA . THR A 1 84 ? -4.008 -7.841 -14.224 1.00 86.81 84 THR A CA 1
ATOM 671 C C . THR A 1 84 ? -3.005 -6.700 -14.410 1.00 86.81 84 THR A C 1
ATOM 673 O O . THR A 1 84 ? -1.884 -6.940 -14.855 1.00 86.81 84 THR A O 1
ATOM 676 N N . ALA A 1 85 ? -3.347 -5.485 -13.965 1.00 87.44 85 ALA A N 1
ATOM 677 C CA . ALA A 1 85 ? -2.419 -4.358 -13.952 1.00 87.44 85 ALA A CA 1
ATOM 678 C C . ALA A 1 85 ? -1.227 -4.596 -13.001 1.00 87.44 85 ALA A C 1
ATOM 680 O O . ALA A 1 85 ? -0.096 -4.270 -13.351 1.00 87.44 85 ALA A O 1
ATOM 681 N N . CYS A 1 86 ? -1.433 -5.232 -11.839 1.00 87.25 86 CYS A N 1
ATOM 682 C CA . CYS A 1 86 ? -0.334 -5.600 -10.931 1.00 87.25 86 CYS A CA 1
ATOM 683 C C . CYS A 1 86 ? 0.667 -6.557 -11.590 1.00 87.25 86 CYS A C 1
ATOM 685 O O . CYS A 1 86 ? 1.871 -6.410 -11.389 1.00 87.25 86 CYS A O 1
ATOM 687 N N . VAL A 1 87 ? 0.180 -7.532 -12.367 1.00 88.81 87 VAL A N 1
ATOM 688 C CA . VAL A 1 87 ? 1.035 -8.494 -13.079 1.00 88.81 87 VAL A CA 1
ATOM 689 C C . VAL A 1 87 ? 1.904 -7.778 -14.105 1.00 88.81 87 VAL A C 1
ATOM 691 O O . VAL A 1 87 ? 3.117 -7.964 -14.112 1.00 88.81 87 VAL A O 1
ATOM 694 N N . ILE A 1 88 ? 1.299 -6.913 -14.922 1.00 90.12 88 ILE A N 1
ATOM 695 C CA . ILE A 1 88 ? 2.021 -6.139 -15.937 1.00 90.12 88 ILE A CA 1
ATOM 696 C C . ILE A 1 88 ? 3.060 -5.231 -15.268 1.00 90.12 88 ILE A C 1
ATOM 698 O O . ILE A 1 88 ? 4.227 -5.261 -15.650 1.00 90.12 88 ILE A O 1
ATOM 702 N N . GLY A 1 89 ? 2.670 -4.492 -14.223 1.00 89.50 89 GLY A N 1
ATOM 703 C CA . GLY A 1 89 ? 3.573 -3.608 -13.483 1.00 89.50 89 GLY A CA 1
ATOM 704 C C . GLY A 1 89 ? 4.721 -4.357 -12.798 1.00 89.50 89 GLY A C 1
ATOM 705 O O . GLY A 1 89 ? 5.849 -3.872 -12.777 1.00 89.50 89 GLY A O 1
ATOM 706 N N . GLY A 1 90 ? 4.475 -5.566 -12.282 1.00 90.50 90 GLY A N 1
ATOM 707 C CA . GLY A 1 90 ? 5.505 -6.396 -11.648 1.00 90.50 90 GLY A CA 1
ATOM 708 C C . GLY A 1 90 ? 6.599 -6.853 -12.618 1.00 90.50 90 GLY A C 1
ATOM 709 O O . GLY A 1 90 ? 7.759 -6.967 -12.226 1.00 90.50 90 GLY A O 1
ATOM 710 N N . LEU A 1 91 ? 6.264 -7.052 -13.896 1.00 90.88 91 LEU A N 1
ATOM 711 C CA . LEU A 1 91 ? 7.213 -7.454 -14.943 1.00 90.88 91 LEU A CA 1
ATOM 712 C C . LEU A 1 91 ? 8.068 -6.294 -15.476 1.00 90.88 91 LEU A C 1
ATOM 714 O O . LEU A 1 91 ? 9.086 -6.527 -16.135 1.00 90.88 91 LEU A O 1
ATOM 718 N N . VAL A 1 92 ? 7.695 -5.046 -15.184 1.00 92.00 92 VAL A N 1
ATOM 719 C CA . VAL A 1 92 ? 8.445 -3.866 -15.634 1.00 92.00 92 VAL A CA 1
ATOM 720 C C . VAL A 1 92 ? 9.842 -3.822 -15.017 1.00 92.00 92 VAL A C 1
ATOM 722 O O . VAL A 1 92 ? 10.793 -3.525 -15.730 1.00 92.00 92 VAL A O 1
ATOM 725 N N . TYR A 1 93 ? 10.003 -4.161 -13.734 1.00 90.19 93 TYR A N 1
ATOM 726 C CA . TYR A 1 93 ? 11.311 -4.136 -13.062 1.00 90.19 93 TYR A CA 1
ATOM 727 C C . TYR A 1 93 ? 12.352 -5.095 -13.674 1.00 90.19 93 TYR A C 1
ATOM 729 O O . TYR A 1 93 ? 13.448 -4.637 -14.004 1.00 90.19 93 TYR A O 1
ATOM 737 N N . PRO A 1 94 ? 12.056 -6.394 -13.883 1.00 91.62 94 PRO A N 1
ATOM 738 C CA . PRO A 1 94 ? 12.988 -7.279 -14.578 1.00 91.62 94 PRO A CA 1
ATOM 739 C C . PRO A 1 94 ? 13.247 -6.846 -16.027 1.00 91.62 94 PRO A C 1
ATOM 741 O O . PRO A 1 94 ? 14.385 -6.881 -16.489 1.00 91.62 94 PRO A O 1
ATOM 744 N N . THR A 1 95 ? 12.222 -6.365 -16.736 1.00 90.75 95 THR A N 1
ATOM 745 C CA . THR A 1 95 ? 12.371 -5.896 -18.124 1.00 90.75 95 THR A CA 1
ATOM 746 C C . THR A 1 95 ? 13.266 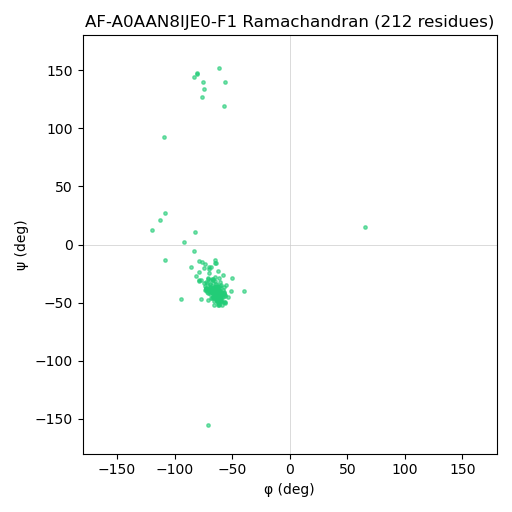-4.655 -18.206 1.00 90.75 95 THR A C 1
ATOM 748 O O . THR A 1 95 ? 14.124 -4.563 -19.083 1.00 90.75 95 THR A O 1
ATOM 751 N N . TYR A 1 96 ? 13.121 -3.727 -17.256 1.00 91.50 96 TYR A N 1
ATOM 752 C CA . TYR A 1 96 ? 13.998 -2.570 -17.085 1.00 91.50 96 TYR A CA 1
ATOM 753 C C . TYR A 1 96 ? 15.459 -3.004 -16.919 1.00 91.50 96 TYR A C 1
ATOM 755 O O . TYR A 1 96 ? 16.335 -2.438 -17.566 1.00 91.50 96 TYR A O 1
ATOM 763 N N . SER A 1 97 ? 15.717 -4.042 -16.115 1.00 92.69 97 SER A N 1
ATOM 764 C CA . SER A 1 97 ? 17.065 -4.592 -15.918 1.00 92.69 97 SER A CA 1
ATOM 765 C C . SER A 1 97 ? 17.685 -5.099 -17.228 1.00 92.69 97 SER A C 1
ATOM 767 O O . SER A 1 97 ? 18.800 -4.712 -17.580 1.00 92.69 97 SER A O 1
ATOM 769 N N . VAL A 1 98 ? 16.942 -5.896 -18.005 1.00 90.88 98 VAL A N 1
ATOM 770 C CA . VAL A 1 98 ? 17.417 -6.442 -19.292 1.00 90.88 98 VAL A CA 1
ATOM 771 C C . VAL A 1 98 ? 17.714 -5.326 -20.296 1.00 90.88 98 VAL A C 1
ATOM 773 O O . VAL A 1 98 ? 18.756 -5.327 -20.950 1.00 90.88 98 VAL A O 1
ATOM 776 N N . VAL A 1 99 ? 16.821 -4.344 -20.404 1.00 90.75 99 VAL A N 1
ATOM 777 C CA . VAL A 1 99 ? 16.981 -3.204 -21.319 1.00 90.75 99 VAL A CA 1
ATOM 778 C C . VAL A 1 99 ? 18.173 -2.340 -20.910 1.00 90.75 99 VAL A C 1
ATOM 780 O O . VAL A 1 99 ? 18.961 -1.924 -21.759 1.00 90.75 99 VAL A O 1
ATOM 783 N N . PHE A 1 100 ? 18.362 -2.124 -19.608 1.00 90.31 100 PHE A N 1
ATOM 784 C CA . PHE A 1 100 ? 19.520 -1.413 -19.077 1.00 90.31 100 PHE A CA 1
ATOM 785 C C . PHE A 1 100 ? 20.837 -2.133 -19.396 1.00 90.31 100 PHE A C 1
ATOM 787 O O . PHE A 1 100 ? 21.798 -1.498 -19.830 1.00 90.31 100 PHE A O 1
ATOM 794 N N . MET A 1 101 ? 20.869 -3.463 -19.272 1.00 91.50 101 MET A N 1
ATOM 795 C CA . MET A 1 101 ? 22.035 -4.264 -19.650 1.00 91.50 101 MET A CA 1
ATOM 796 C C . MET A 1 101 ? 22.385 -4.100 -21.136 1.00 91.50 101 MET A C 1
ATOM 798 O O . MET A 1 101 ? 23.558 -3.945 -21.472 1.00 91.50 101 MET A O 1
ATOM 802 N N . GLN A 1 102 ? 21.386 -4.065 -22.020 1.00 88.06 102 GLN A N 1
ATOM 803 C CA . GLN A 1 102 ? 21.602 -3.883 -23.460 1.00 88.06 102 GLN A CA 1
ATOM 804 C C . GLN A 1 102 ? 22.127 -2.488 -23.828 1.00 88.06 102 GLN A C 1
ATOM 806 O O . GLN A 1 102 ? 22.887 -2.326 -24.784 1.00 88.06 102 GLN A O 1
ATOM 811 N N . VAL A 1 103 ? 21.771 -1.465 -23.049 1.00 88.56 103 VAL A N 1
ATOM 812 C CA . VAL A 1 103 ? 22.380 -0.137 -23.196 1.00 88.56 103 VAL A CA 1
ATOM 813 C C . VAL A 1 103 ? 23.862 -0.179 -22.845 1.00 88.56 103 VAL A C 1
ATOM 815 O O . VAL A 1 103 ? 24.677 0.370 -23.585 1.00 88.56 103 VAL A O 1
ATOM 818 N N . ILE A 1 104 ? 24.228 -0.871 -21.764 1.00 89.19 104 ILE A N 1
ATOM 819 C CA . ILE A 1 104 ? 25.632 -1.019 -21.366 1.00 89.19 104 ILE A CA 1
ATOM 820 C C . ILE A 1 104 ? 26.429 -1.758 -22.449 1.00 89.19 104 ILE A C 1
ATOM 822 O O . ILE A 1 104 ? 27.502 -1.297 -22.836 1.00 89.19 104 ILE A O 1
ATOM 826 N N . THR A 1 105 ? 25.911 -2.866 -22.987 1.00 86.44 105 THR A N 1
ATOM 827 C CA . THR A 1 105 ? 26.595 -3.621 -24.054 1.00 86.44 105 THR A CA 1
ATOM 828 C C . THR A 1 105 ? 26.681 -2.834 -25.361 1.00 86.44 105 THR A C 1
ATOM 830 O O . THR A 1 105 ? 27.667 -2.963 -26.088 1.00 86.44 105 THR A O 1
ATOM 833 N N . SER A 1 106 ? 25.711 -1.961 -25.649 1.00 84.69 106 SER A N 1
ATOM 834 C CA . SER A 1 106 ? 25.761 -1.074 -26.813 1.00 84.69 106 SER A CA 1
ATOM 835 C C . SER A 1 106 ? 26.949 -0.109 -26.773 1.00 84.69 106 SER A C 1
ATOM 837 O O . SER A 1 106 ? 27.441 0.259 -27.839 1.00 84.69 106 SER A O 1
ATOM 839 N N . PHE A 1 107 ? 27.437 0.283 -25.589 1.00 83.12 107 PHE A N 1
ATOM 840 C CA . PHE A 1 107 ? 28.632 1.128 -25.472 1.00 83.12 107 PHE A CA 1
ATOM 841 C C . PHE A 1 107 ? 29.925 0.417 -25.888 1.00 83.12 107 PHE A C 1
ATOM 843 O O . PHE A 1 107 ? 30.899 1.088 -26.217 1.00 83.12 107 PHE A O 1
ATOM 850 N N . ALA A 1 108 ? 29.943 -0.919 -25.927 1.00 84.19 108 ALA A N 1
ATOM 851 C CA . ALA A 1 108 ? 31.117 -1.678 -26.354 1.00 84.19 108 ALA A CA 1
ATOM 852 C C . ALA A 1 108 ? 31.349 -1.636 -27.880 1.00 84.19 108 ALA A C 1
ATOM 854 O O . ALA A 1 108 ? 32.468 -1.868 -28.331 1.00 84.19 108 ALA A O 1
ATOM 855 N N . ASN A 1 109 ? 30.322 -1.321 -28.683 1.00 77.56 109 ASN A N 1
ATOM 856 C CA . ASN A 1 109 ? 30.402 -1.289 -30.147 1.00 77.56 109 ASN A CA 1
ATOM 857 C C . ASN A 1 109 ? 30.343 0.152 -30.685 1.00 77.56 109 ASN A C 1
ATOM 859 O O . ASN A 1 109 ? 29.275 0.688 -30.978 1.00 77.56 109 ASN A O 1
ATOM 863 N N . THR A 1 110 ? 31.509 0.774 -30.877 1.00 75.12 110 THR A N 1
ATOM 864 C CA . THR A 1 110 ? 31.640 2.187 -31.290 1.00 75.12 110 THR A CA 1
ATOM 865 C C . THR A 1 110 ? 31.085 2.486 -32.691 1.00 75.12 110 THR A C 1
ATOM 867 O O . THR A 1 110 ? 30.638 3.601 -32.946 1.00 75.12 110 THR A O 1
ATOM 870 N N . ALA A 1 111 ? 31.068 1.506 -33.602 1.00 74.38 111 ALA A N 1
ATOM 871 C CA . ALA A 1 111 ? 30.687 1.714 -35.004 1.00 74.38 111 ALA A CA 1
ATOM 872 C C . ALA A 1 111 ? 29.192 2.032 -35.216 1.00 74.38 111 ALA A C 1
ATOM 874 O O . ALA A 1 111 ? 28.846 2.757 -36.145 1.00 74.38 111 ALA A O 1
ATOM 875 N N . THR A 1 112 ? 28.303 1.522 -34.358 1.00 77.00 112 THR A N 1
ATOM 876 C CA . THR A 1 112 ? 26.838 1.703 -34.471 1.00 77.00 112 THR A CA 1
ATOM 877 C C . THR A 1 112 ? 26.226 2.406 -33.258 1.00 77.00 112 THR A C 1
ATOM 879 O O . THR A 1 112 ? 25.004 2.454 -33.116 1.00 77.00 112 THR A O 1
ATOM 882 N N . LEU A 1 113 ? 27.067 2.991 -32.399 1.00 79.88 113 LEU A N 1
ATOM 883 C CA . LEU A 1 113 ? 26.699 3.513 -31.084 1.00 79.88 113 LEU A CA 1
ATOM 884 C C . LEU A 1 113 ? 25.529 4.506 -31.115 1.00 79.88 113 LEU A C 1
ATOM 886 O O . LEU A 1 113 ? 24.607 4.401 -30.310 1.00 79.88 113 LEU A O 1
ATOM 890 N N . LEU A 1 114 ? 25.546 5.456 -32.056 1.00 81.50 114 LEU A N 1
ATOM 891 C CA . LEU A 1 114 ? 24.497 6.471 -32.174 1.00 81.50 114 LEU A CA 1
ATOM 892 C C . LEU A 1 114 ? 23.147 5.846 -32.539 1.00 81.50 114 LEU A C 1
ATOM 894 O O . LEU A 1 114 ? 22.144 6.162 -31.908 1.00 81.50 114 LEU A O 1
ATOM 898 N N . SER A 1 115 ? 23.098 4.949 -33.524 1.00 81.56 115 SER A N 1
ATOM 899 C CA . SER A 1 115 ? 21.834 4.343 -33.966 1.00 81.56 115 SER A CA 1
ATOM 900 C C . SER A 1 115 ? 21.242 3.426 -32.890 1.00 81.56 115 SER A C 1
ATOM 902 O O . SER A 1 115 ? 20.064 3.551 -32.552 1.00 81.56 115 SER A O 1
ATOM 904 N N . THR A 1 116 ? 22.072 2.573 -32.285 1.00 83.81 116 THR A N 1
ATOM 905 C CA . THR A 1 116 ? 21.647 1.642 -31.233 1.00 83.81 116 THR A CA 1
ATOM 906 C C . THR A 1 116 ? 21.272 2.376 -29.939 1.00 83.81 116 THR A C 1
ATOM 908 O O . THR A 1 116 ? 20.274 2.037 -29.307 1.00 83.81 116 THR A O 1
ATOM 911 N N . GLY A 1 117 ? 21.997 3.439 -29.576 1.00 84.56 117 GLY A N 1
ATOM 912 C CA . GLY A 1 117 ? 21.705 4.254 -28.395 1.00 84.56 117 GLY A CA 1
ATOM 913 C C . GLY A 1 117 ? 20.353 4.971 -28.468 1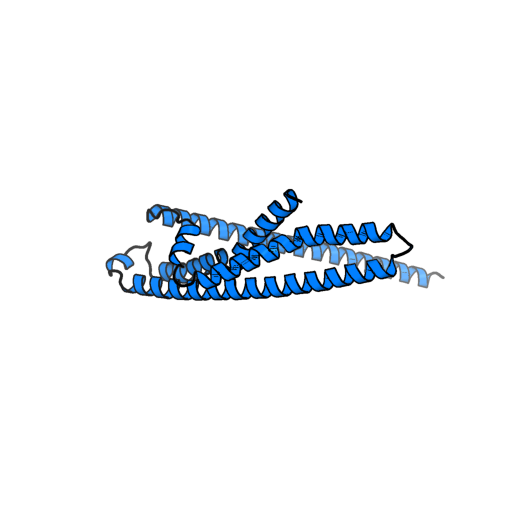.00 84.56 117 GLY A C 1
ATOM 914 O O . GLY A 1 117 ? 19.577 4.905 -27.515 1.00 84.56 117 GLY A O 1
ATOM 915 N N . HIS A 1 118 ? 20.022 5.595 -29.607 1.00 87.56 118 HIS A N 1
ATOM 916 C CA . HIS A 1 118 ? 18.709 6.234 -29.793 1.00 87.56 118 HIS A CA 1
ATOM 917 C C . HIS A 1 118 ? 17.561 5.217 -29.740 1.00 87.56 118 HIS A C 1
ATOM 919 O O . HIS A 1 118 ? 16.508 5.510 -29.173 1.00 87.56 118 HIS A O 1
ATOM 925 N N . PHE A 1 119 ? 17.765 4.012 -30.283 1.00 88.19 119 PHE A N 1
ATOM 926 C CA . PHE A 1 119 ? 16.771 2.941 -30.229 1.00 88.19 119 PHE A CA 1
ATOM 927 C C . PHE A 1 119 ? 16.467 2.509 -28.787 1.00 88.19 119 PHE A C 1
ATOM 929 O O . PHE A 1 119 ? 15.303 2.475 -28.384 1.00 88.19 119 PHE A O 1
ATOM 936 N N . TRP A 1 120 ? 17.496 2.24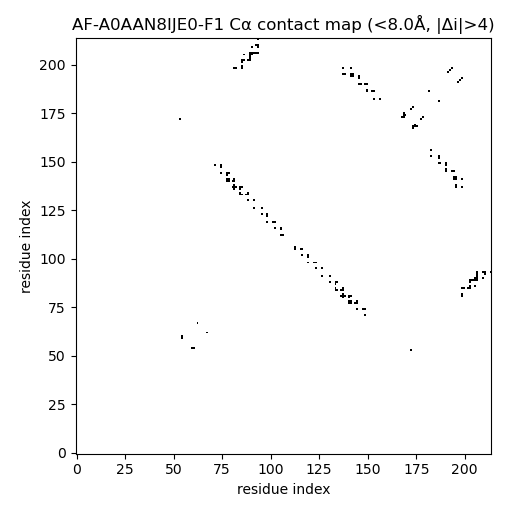9 -27.975 1.00 88.56 120 TRP A N 1
ATOM 937 C CA . TRP A 1 120 ? 17.291 1.864 -26.577 1.00 88.56 120 TRP A CA 1
ATOM 938 C C . TRP A 1 120 ? 16.748 3.006 -25.709 1.00 88.56 120 TRP A C 1
ATOM 940 O O . TRP A 1 120 ? 15.921 2.762 -24.831 1.00 88.56 120 TRP A O 1
ATOM 950 N N . ALA A 1 121 ? 17.138 4.257 -25.976 1.00 88.25 121 ALA A N 1
ATOM 951 C CA . ALA A 1 121 ? 16.560 5.423 -25.306 1.00 88.25 121 ALA A CA 1
ATOM 952 C C . ALA A 1 121 ? 15.047 5.552 -25.577 1.00 88.25 121 ALA A C 1
ATOM 954 O O . ALA A 1 121 ? 14.273 5.821 -24.657 1.00 88.25 121 ALA A O 1
ATOM 955 N N . LEU A 1 122 ? 14.603 5.290 -26.812 1.00 90.31 122 LEU A N 1
ATOM 956 C CA . LEU A 1 122 ? 13.176 5.227 -27.142 1.00 90.31 122 LEU A CA 1
ATOM 957 C C . LEU A 1 122 ? 12.465 4.063 -26.437 1.00 90.31 122 LEU A C 1
ATOM 959 O O . LEU A 1 122 ? 11.337 4.234 -25.979 1.00 90.31 122 LEU A O 1
ATOM 963 N N . MET A 1 123 ? 13.115 2.907 -26.278 1.00 90.62 123 MET A N 1
ATOM 964 C CA . MET A 1 123 ? 12.545 1.787 -25.515 1.00 90.62 123 MET A CA 1
ATOM 965 C C . MET A 1 123 ? 12.324 2.136 -24.037 1.00 90.62 123 MET A C 1
ATOM 967 O O . MET A 1 123 ? 11.295 1.764 -23.472 1.00 90.62 123 MET A O 1
ATOM 971 N N . PHE A 1 124 ? 13.219 2.917 -23.422 1.00 90.31 124 PHE A N 1
ATOM 972 C CA . PHE A 1 124 ? 13.002 3.445 -22.070 1.00 90.31 124 PHE A CA 1
ATOM 973 C C . PHE A 1 124 ? 11.788 4.371 -21.984 1.00 90.31 124 PHE A C 1
ATOM 975 O O . PHE A 1 124 ? 11.028 4.291 -21.018 1.00 90.31 124 PHE A O 1
ATOM 982 N N . LEU A 1 125 ? 11.571 5.214 -22.998 1.00 93.44 125 LEU A N 1
ATOM 983 C CA . LEU A 1 125 ? 10.396 6.083 -23.057 1.00 93.44 125 LEU A CA 1
ATOM 984 C C . LEU A 1 125 ? 9.097 5.265 -23.134 1.00 93.44 125 LEU A C 1
ATOM 986 O O . LEU A 1 125 ? 8.137 5.556 -22.421 1.00 93.44 125 LEU A O 1
ATOM 990 N N . VAL A 1 126 ? 9.077 4.213 -23.958 1.00 92.94 126 VAL A N 1
ATOM 991 C CA . VAL A 1 126 ? 7.926 3.304 -24.078 1.00 92.94 126 VAL A CA 1
ATOM 992 C C . VAL A 1 126 ? 7.665 2.575 -22.759 1.00 92.94 126 VAL A C 1
ATOM 994 O O . VAL A 1 126 ? 6.526 2.546 -22.294 1.00 92.94 126 VAL A O 1
ATOM 997 N N . LEU A 1 127 ? 8.709 2.048 -22.109 1.00 93.06 127 LEU A N 1
ATOM 998 C CA . LEU A 1 127 ? 8.591 1.399 -20.800 1.00 93.06 127 LEU A CA 1
ATOM 999 C C . LEU A 1 127 ? 8.045 2.342 -19.727 1.00 93.06 127 LEU A C 1
ATOM 1001 O O . LEU A 1 127 ? 7.172 1.944 -18.957 1.00 93.06 127 LEU A O 1
ATOM 1005 N N . ALA A 1 128 ? 8.505 3.595 -19.697 1.00 92.75 128 ALA A N 1
ATOM 1006 C CA . ALA A 1 128 ? 7.988 4.603 -18.777 1.00 92.75 128 ALA A CA 1
ATOM 1007 C C . ALA A 1 128 ? 6.492 4.876 -19.017 1.00 92.75 128 ALA A C 1
ATOM 1009 O O . ALA A 1 128 ? 5.722 4.963 -18.059 1.00 92.75 128 ALA A O 1
ATOM 1010 N N . GLY A 1 129 ? 6.058 4.944 -20.280 1.00 94.06 129 GLY A N 1
ATOM 1011 C CA . GLY A 1 129 ? 4.645 5.091 -20.638 1.00 94.06 129 GLY A CA 1
ATOM 1012 C C . GLY A 1 129 ? 3.784 3.902 -20.194 1.00 94.06 129 GLY A C 1
ATOM 1013 O O . GLY A 1 129 ? 2.703 4.089 -19.627 1.00 94.06 129 GLY A O 1
ATOM 1014 N N . ILE A 1 130 ? 4.274 2.674 -20.385 1.00 92.25 130 ILE A N 1
ATOM 1015 C CA . ILE A 1 130 ? 3.591 1.449 -19.937 1.00 92.25 130 ILE A CA 1
ATOM 1016 C C . ILE A 1 130 ? 3.489 1.419 -18.409 1.00 92.25 130 ILE A C 1
ATOM 1018 O O . ILE A 1 130 ? 2.416 1.154 -17.870 1.00 92.25 130 ILE A O 1
ATOM 1022 N N . GLN A 1 131 ? 4.570 1.742 -17.698 1.00 92.56 131 GLN A N 1
ATOM 1023 C CA . GLN A 1 131 ? 4.564 1.762 -16.237 1.00 92.56 131 GLN A CA 1
ATOM 1024 C C . GLN A 1 131 ? 3.630 2.839 -15.685 1.00 92.56 131 GLN A C 1
ATOM 1026 O O . GLN A 1 131 ? 2.845 2.564 -14.780 1.00 92.56 131 GLN A O 1
ATOM 1031 N N . GLY A 1 132 ? 3.675 4.052 -16.243 1.00 92.44 132 GLY A N 1
ATOM 1032 C CA . GLY A 1 132 ? 2.813 5.153 -15.819 1.00 92.44 132 GLY A CA 1
ATOM 1033 C C . GLY A 1 132 ? 1.330 4.845 -16.031 1.00 92.44 132 GLY A C 1
ATOM 1034 O O . GLY A 1 132 ? 0.527 5.010 -15.113 1.00 92.44 132 GLY A O 1
ATOM 1035 N N . SER A 1 133 ? 0.967 4.333 -17.211 1.00 91.75 133 SER A N 1
ATOM 1036 C CA . SER A 1 133 ? -0.417 3.938 -17.513 1.00 91.75 133 SER A CA 1
ATOM 1037 C C . SER A 1 133 ? -0.899 2.785 -16.629 1.00 91.75 133 SER A C 1
ATOM 1039 O O . SER A 1 133 ? -1.991 2.857 -16.064 1.00 91.75 133 SER A O 1
ATOM 1041 N N . THR A 1 134 ? -0.063 1.765 -16.427 1.00 90.06 134 THR A N 1
ATOM 1042 C CA . THR A 1 134 ? -0.386 0.613 -15.576 1.00 90.06 134 THR A CA 1
ATOM 1043 C C . THR A 1 134 ? -0.553 1.022 -14.113 1.00 90.06 134 THR A C 1
ATOM 1045 O O . THR A 1 134 ? -1.528 0.623 -13.479 1.00 90.06 134 THR A O 1
ATOM 1048 N N . MET A 1 135 ? 0.339 1.862 -13.579 1.00 90.50 135 MET A N 1
ATOM 1049 C CA . MET A 1 135 ? 0.260 2.368 -12.204 1.00 90.50 135 MET A CA 1
ATOM 1050 C C . MET A 1 135 ? -0.984 3.237 -11.987 1.00 90.50 135 MET A C 1
ATOM 1052 O O . MET A 1 135 ? -1.656 3.117 -10.958 1.00 90.50 135 MET A O 1
ATOM 1056 N N . PHE A 1 136 ? -1.328 4.079 -12.966 1.00 90.94 136 PHE A N 1
ATOM 1057 C CA . PHE A 1 136 ? -2.547 4.881 -12.923 1.00 90.94 136 PHE A CA 1
ATOM 1058 C C . PHE A 1 136 ? -3.795 3.992 -12.885 1.00 90.94 136 PHE A C 1
ATOM 1060 O O . PHE A 1 136 ? -4.624 4.136 -11.986 1.00 90.94 136 PHE A O 1
ATOM 1067 N N . MET A 1 137 ? -3.898 3.020 -13.800 1.00 88.62 137 MET A N 1
ATOM 1068 C CA . MET A 1 137 ? -5.008 2.063 -13.823 1.00 88.62 137 MET A CA 1
ATOM 1069 C C . MET A 1 137 ? -5.087 1.265 -12.517 1.00 88.62 137 MET A C 1
ATOM 1071 O O . MET A 1 137 ? -6.150 1.192 -11.907 1.00 88.62 137 MET A O 1
ATOM 1075 N N . GLN A 1 138 ? -3.969 0.714 -12.043 1.00 88.44 138 GLN A N 1
ATOM 1076 C CA . GLN A 1 138 ? -3.904 -0.056 -10.801 1.00 88.44 138 GLN A CA 1
ATOM 1077 C C . GLN A 1 138 ? -4.425 0.753 -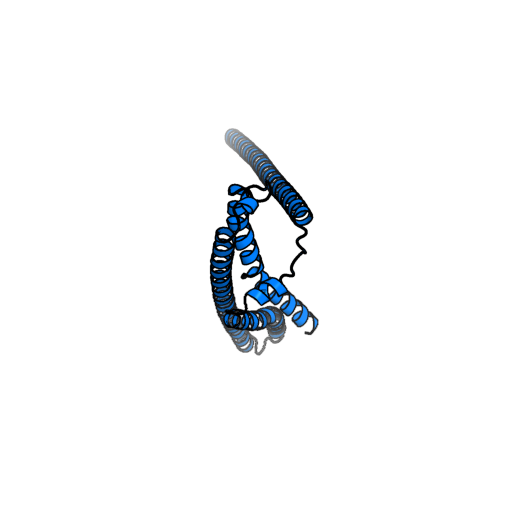9.606 1.00 88.44 138 GLN A C 1
ATOM 1079 O O . GLN A 1 138 ? -5.277 0.271 -8.857 1.00 88.44 138 GLN A O 1
ATOM 1084 N N . THR A 1 139 ? -3.947 1.990 -9.444 1.00 87.94 139 THR A N 1
ATOM 1085 C CA . THR A 1 139 ? -4.336 2.864 -8.328 1.00 87.94 139 THR A CA 1
ATOM 1086 C C . THR A 1 139 ? -5.809 3.249 -8.420 1.00 87.94 139 THR A C 1
ATOM 1088 O O . THR A 1 139 ? -6.523 3.198 -7.419 1.00 87.94 139 THR A O 1
ATOM 1091 N N . PHE A 1 140 ? -6.289 3.574 -9.622 1.00 89.25 140 PHE A N 1
ATOM 1092 C CA . PHE A 1 140 ? -7.677 3.959 -9.852 1.00 89.25 140 PHE A CA 1
ATOM 1093 C C . PHE A 1 140 ? -8.651 2.804 -9.582 1.00 89.25 140 PHE A C 1
ATOM 1095 O O . PHE A 1 140 ? -9.579 2.955 -8.789 1.00 89.25 140 PHE A O 1
ATOM 1102 N N . PHE A 1 141 ? -8.425 1.631 -10.181 1.00 87.56 141 PHE A N 1
ATOM 1103 C CA . PHE A 1 141 ? -9.317 0.478 -10.022 1.00 87.56 141 PHE A CA 1
ATOM 1104 C C . PHE A 1 141 ? -9.295 -0.086 -8.600 1.00 87.56 141 PHE A C 1
ATOM 1106 O O . PHE A 1 141 ? -10.358 -0.407 -8.06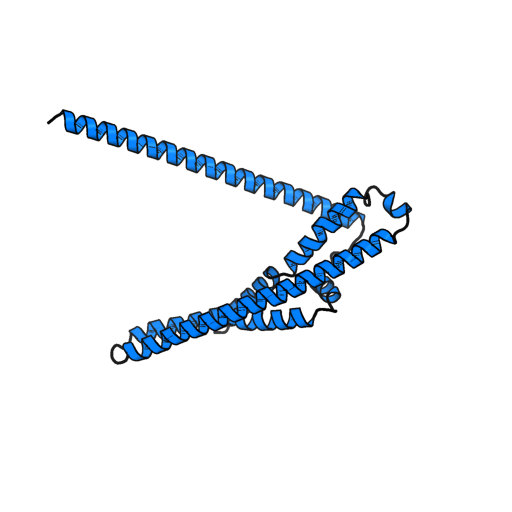3 1.00 87.56 141 PHE A O 1
ATOM 1113 N N . MET A 1 142 ? -8.118 -0.176 -7.969 1.00 85.19 142 MET A N 1
ATOM 1114 C CA . MET A 1 142 ? -8.028 -0.666 -6.592 1.00 85.19 142 MET A CA 1
ATOM 1115 C C . MET A 1 142 ? -8.602 0.346 -5.596 1.00 85.19 142 MET A C 1
ATOM 1117 O O . MET A 1 142 ? -9.296 -0.044 -4.661 1.00 85.19 142 MET A O 1
ATOM 1121 N N . GLY A 1 143 ? -8.385 1.646 -5.821 1.00 87.69 143 GLY A N 1
ATOM 1122 C CA . GLY A 1 143 ? -8.990 2.708 -5.016 1.00 87.69 143 GLY A CA 1
ATOM 1123 C C . GLY A 1 143 ? -10.516 2.713 -5.113 1.00 87.69 143 GLY A C 1
ATOM 1124 O O . GLY A 1 143 ? -11.194 2.729 -4.087 1.00 87.69 143 GLY A O 1
ATOM 1125 N N . TYR A 1 144 ? -11.056 2.621 -6.330 1.00 86.56 144 TYR A N 1
ATOM 1126 C CA . TYR A 1 144 ? -12.498 2.559 -6.572 1.00 86.56 144 TYR A CA 1
ATOM 1127 C C . TYR A 1 144 ? -13.136 1.304 -5.954 1.00 86.56 144 TYR A C 1
ATOM 1129 O O . TYR A 1 144 ? -14.155 1.391 -5.270 1.00 86.56 144 TYR A O 1
ATOM 1137 N N . GLY A 1 145 ? -12.511 0.135 -6.133 1.00 84.50 145 GLY A N 1
ATOM 1138 C CA . GLY A 1 145 ? -12.977 -1.116 -5.530 1.00 84.50 145 GLY A CA 1
ATOM 1139 C C . GLY A 1 145 ? -12.947 -1.087 -3.998 1.00 84.50 145 GLY A C 1
ATOM 1140 O O . GLY A 1 145 ? -13.904 -1.523 -3.356 1.00 84.50 145 GLY A O 1
ATOM 1141 N N . ALA A 1 146 ? -11.884 -0.532 -3.409 1.00 84.38 146 ALA A N 1
ATOM 1142 C CA . ALA A 1 146 ? -11.757 -0.391 -1.962 1.00 84.38 146 ALA A CA 1
ATOM 1143 C C . ALA A 1 146 ? -12.793 0.587 -1.382 1.00 84.38 146 ALA A C 1
ATOM 1145 O O . ALA A 1 146 ? -13.345 0.316 -0.316 1.00 84.38 146 ALA A O 1
ATOM 1146 N N . GLU A 1 147 ? -13.100 1.691 -2.074 1.00 86.88 147 GLU A N 1
ATOM 1147 C CA . GLU A 1 147 ? -14.143 2.640 -1.658 1.00 86.88 147 GLU A CA 1
ATOM 1148 C C . GLU A 1 147 ? -15.523 1.994 -1.629 1.00 86.88 147 GLU A C 1
ATOM 1150 O O . GLU A 1 147 ? -16.185 2.010 -0.591 1.00 86.88 147 GLU A O 1
ATOM 1155 N N . ASN A 1 148 ? -15.919 1.346 -2.725 1.00 85.62 148 ASN A N 1
ATOM 1156 C CA . ASN A 1 148 ? -17.218 0.686 -2.805 1.00 85.62 148 ASN A CA 1
ATOM 1157 C C . ASN A 1 148 ? -17.362 -0.410 -1.742 1.00 85.62 148 ASN A C 1
ATOM 1159 O O . ASN A 1 148 ? -18.3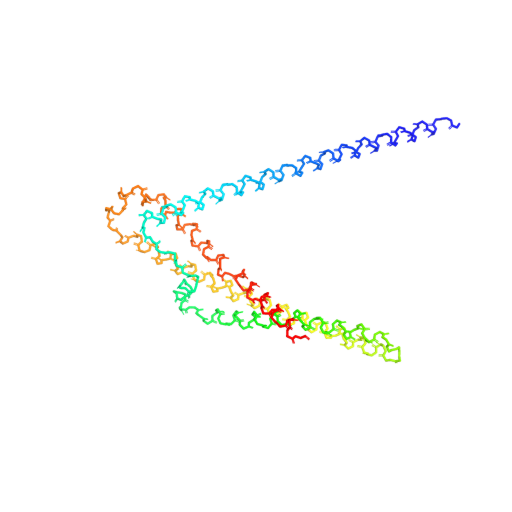85 -0.482 -1.064 1.00 85.62 148 ASN A O 1
ATOM 1163 N N . LEU A 1 149 ? -16.315 -1.214 -1.527 1.00 83.56 149 LEU A N 1
ATOM 1164 C CA . LEU A 1 149 ? -16.301 -2.214 -0.459 1.00 83.56 149 LEU A CA 1
ATOM 1165 C C . LEU A 1 149 ? -16.478 -1.573 0.925 1.00 83.56 149 LEU A C 1
ATOM 1167 O O . LEU A 1 149 ? -17.242 -2.071 1.749 1.00 83.56 149 LEU A O 1
ATOM 1171 N N . THR A 1 150 ? -15.788 -0.461 1.180 1.00 86.06 150 THR A N 1
ATOM 1172 C CA . THR A 1 150 ? -15.878 0.272 2.451 1.00 86.06 150 THR A CA 1
ATOM 1173 C C . THR A 1 150 ? -17.297 0.797 2.680 1.00 86.06 150 THR A C 1
ATOM 1175 O O . THR A 1 150 ? -17.829 0.674 3.784 1.00 86.06 150 THR A O 1
ATOM 1178 N N . MET A 1 151 ? -17.918 1.365 1.645 1.00 87.81 151 MET A N 1
ATOM 1179 C CA . MET A 1 151 ? -19.284 1.887 1.696 1.00 87.81 151 MET A CA 1
ATOM 1180 C C . MET A 1 151 ? -20.297 0.775 2.002 1.00 87.81 151 MET A C 1
ATOM 1182 O O . MET A 1 151 ? -21.102 0.916 2.927 1.00 87.81 151 MET A O 1
ATOM 1186 N N . ASP A 1 152 ? -20.204 -0.353 1.295 1.00 86.31 152 ASP A N 1
ATOM 1187 C CA . ASP A 1 152 ? -21.086 -1.507 1.491 1.00 86.31 152 ASP A CA 1
ATOM 1188 C C . ASP A 1 152 ? -20.928 -2.115 2.893 1.00 86.31 152 ASP A C 1
ATOM 1190 O O . ASP A 1 152 ? -21.921 -2.440 3.550 1.00 86.31 152 ASP A O 1
ATOM 1194 N N . LEU A 1 153 ? -19.688 -2.242 3.384 1.00 86.75 153 LEU A N 1
ATOM 1195 C CA . LEU A 1 153 ? -19.409 -2.750 4.729 1.00 86.75 153 LEU A CA 1
ATOM 1196 C C . LEU A 1 153 ? -19.980 -1.832 5.809 1.00 86.75 153 LEU A C 1
ATOM 1198 O O . LEU A 1 153 ? -20.634 -2.324 6.726 1.00 86.75 153 LEU A O 1
ATOM 1202 N N . ARG A 1 154 ? -19.788 -0.511 5.696 1.00 88.94 154 ARG A N 1
ATOM 1203 C CA . ARG A 1 154 ? -20.353 0.443 6.663 1.00 88.94 154 ARG A CA 1
ATOM 1204 C C . ARG A 1 154 ? -21.872 0.389 6.697 1.00 88.94 154 ARG A C 1
ATOM 1206 O O . ARG A 1 154 ? -22.439 0.363 7.785 1.00 88.94 154 ARG A O 1
ATOM 1213 N N . SER A 1 155 ? -22.521 0.345 5.533 1.00 90.50 155 SER A N 1
ATOM 1214 C CA . SER A 1 155 ? -23.982 0.277 5.450 1.00 90.50 155 SER A CA 1
ATOM 1215 C C . SER A 1 155 ? -24.524 -0.996 6.110 1.00 90.50 155 SER A C 1
ATOM 1217 O O . SER A 1 155 ? -25.410 -0.920 6.963 1.00 90.50 155 SER A O 1
ATOM 1219 N N . LYS A 1 156 ? -23.937 -2.159 5.795 1.00 88.62 156 LYS A N 1
ATOM 1220 C CA . LYS A 1 156 ? -24.340 -3.448 6.380 1.00 88.62 156 LYS A CA 1
ATOM 1221 C C . LYS A 1 156 ? -24.085 -3.515 7.882 1.00 88.62 156 LYS A C 1
ATOM 1223 O O . LYS A 1 156 ? -24.969 -3.940 8.619 1.00 88.62 156 LYS A O 1
ATOM 1228 N N . LEU A 1 157 ? -22.910 -3.080 8.338 1.00 89.06 157 LEU A N 1
ATOM 1229 C CA . LEU A 1 157 ? -22.570 -3.067 9.762 1.00 89.06 157 LEU A CA 1
ATOM 1230 C C . LEU A 1 157 ? -23.511 -2.154 10.546 1.00 89.06 157 LEU A C 1
ATOM 1232 O O . LEU A 1 157 ? -24.037 -2.569 11.573 1.00 89.06 157 LEU A O 1
ATOM 1236 N N . PHE A 1 158 ? -23.775 -0.947 10.045 1.00 91.00 158 PHE A N 1
ATOM 1237 C CA . PHE A 1 158 ? -24.690 -0.016 10.699 1.00 91.00 158 PHE A CA 1
ATOM 1238 C C . PHE A 1 158 ? -26.117 -0.574 10.771 1.00 91.00 158 PHE A C 1
ATOM 1240 O O . PHE A 1 158 ? -26.726 -0.568 11.837 1.00 91.00 158 PHE A O 1
ATOM 1247 N N . SER A 1 159 ? -26.623 -1.143 9.672 1.00 92.56 159 SER A N 1
ATOM 1248 C CA . SER A 1 159 ? -27.935 -1.802 9.659 1.00 92.56 159 SER A CA 1
ATOM 1249 C C . SER A 1 159 ? -28.011 -2.984 10.632 1.00 92.56 159 SER A C 1
ATOM 1251 O O . SER A 1 159 ? -29.049 -3.200 11.257 1.00 92.56 159 SER A O 1
ATOM 1253 N N . ASN A 1 160 ? -26.928 -3.753 10.776 1.00 89.44 160 ASN A N 1
ATOM 1254 C CA . ASN A 1 160 ? -26.864 -4.873 11.712 1.00 89.44 160 ASN A CA 1
ATOM 1255 C C . ASN A 1 160 ? -26.835 -4.396 13.171 1.00 89.44 160 ASN A C 1
ATOM 1257 O O . ASN A 1 160 ? -27.502 -4.967 14.020 1.00 89.44 160 ASN A O 1
ATOM 1261 N N . ILE A 1 161 ? -26.100 -3.321 13.467 1.00 90.31 161 ILE A N 1
ATOM 1262 C CA . ILE A 1 161 ? -26.064 -2.727 14.810 1.00 90.31 161 ILE A CA 1
ATOM 1263 C C . ILE A 1 161 ? -27.457 -2.221 15.210 1.00 90.31 161 ILE A C 1
ATOM 1265 O O . ILE A 1 161 ? -27.883 -2.449 16.335 1.00 90.31 161 ILE A O 1
ATOM 1269 N N . LEU A 1 162 ? -28.189 -1.574 14.295 1.00 90.06 162 LEU A N 1
ATOM 1270 C CA . LEU A 1 162 ? -29.530 -1.044 14.575 1.00 90.06 162 LEU A CA 1
ATOM 1271 C C . LEU A 1 162 ? -30.615 -2.115 14.757 1.00 90.06 162 LEU A C 1
ATOM 1273 O O . LEU A 1 162 ? -31.655 -1.819 15.336 1.00 90.06 162 LEU A O 1
ATOM 1277 N N . SER A 1 163 ? -30.405 -3.330 14.247 1.00 92.44 163 SER A N 1
ATOM 1278 C CA . SER A 1 163 ? -31.367 -4.439 14.360 1.00 92.44 163 SER A CA 1
ATOM 1279 C C . SER A 1 163 ? -31.139 -5.320 15.590 1.00 92.44 163 SER A C 1
ATOM 1281 O O . SER A 1 163 ? -31.861 -6.293 15.788 1.00 92.44 163 SER A O 1
ATOM 1283 N N . GLN A 1 164 ? -30.154 -4.979 16.418 1.00 90.81 164 GLN A N 1
ATOM 1284 C CA . GLN A 1 164 ? -29.768 -5.752 17.586 1.00 90.81 164 GLN A CA 1
ATOM 1285 C C . GLN A 1 164 ? -30.660 -5.436 18.804 1.00 90.81 164 GLN A C 1
ATOM 1287 O O . GLN A 1 164 ? -31.056 -4.289 19.014 1.00 90.81 164 GLN A O 1
ATOM 1292 N N . ASP A 1 165 ? -30.954 -6.447 19.628 1.00 90.19 165 ASP A N 1
ATOM 1293 C CA . ASP A 1 165 ? -31.804 -6.311 20.820 1.00 90.19 165 ASP A CA 1
ATOM 1294 C C . ASP A 1 165 ? -31.236 -5.341 21.868 1.00 90.19 165 ASP A C 1
ATOM 1296 O O . ASP A 1 165 ? -30.023 -5.223 22.037 1.00 90.19 165 ASP A O 1
ATOM 1300 N N . MET A 1 166 ? -32.109 -4.710 22.664 1.00 84.12 166 MET A N 1
ATOM 1301 C CA . MET A 1 166 ? -31.699 -3.737 23.692 1.00 84.12 166 MET A CA 1
ATOM 1302 C C . MET A 1 166 ? -30.697 -4.320 24.705 1.00 84.12 166 MET A C 1
ATOM 1304 O O . MET A 1 166 ? -29.732 -3.650 25.064 1.00 84.12 166 MET A O 1
ATOM 1308 N N . GLY A 1 167 ? -30.844 -5.602 25.066 1.00 86.75 167 GLY A N 1
ATOM 1309 C CA . GLY A 1 167 ? -29.921 -6.300 25.970 1.00 86.75 167 GLY A CA 1
ATOM 1310 C C . GLY A 1 167 ? -28.499 -6.480 25.420 1.00 86.75 167 GLY A C 1
ATOM 1311 O O . GLY A 1 167 ? -27.573 -6.745 26.183 1.00 86.75 167 GLY A O 1
ATOM 1312 N N . TYR A 1 168 ? -28.281 -6.304 24.112 1.00 85.19 168 TYR A N 1
ATOM 1313 C CA . TYR A 1 168 ? -26.934 -6.264 23.545 1.00 85.19 168 TYR A CA 1
ATOM 1314 C C . TYR A 1 168 ? -26.173 -5.015 23.992 1.00 85.19 168 TYR A C 1
ATOM 1316 O O . TYR A 1 168 ? -24.994 -5.119 24.330 1.00 85.19 168 TYR A O 1
ATOM 1324 N N . PHE A 1 169 ? -26.849 -3.863 24.037 1.00 86.62 169 PHE A N 1
ATOM 1325 C CA . PHE A 1 169 ? -26.260 -2.575 24.413 1.00 86.62 169 PHE A CA 1
ATOM 1326 C C . PHE A 1 169 ? -26.033 -2.424 25.923 1.00 86.62 169 PHE A C 1
ATOM 1328 O O . PHE A 1 169 ? -25.254 -1.564 26.331 1.00 86.62 169 PHE A O 1
ATOM 1335 N N . ASP A 1 170 ? -26.644 -3.286 26.739 1.00 87.25 170 ASP A N 1
ATOM 1336 C CA . ASP A 1 170 ? -26.443 -3.319 28.194 1.00 87.25 170 ASP A CA 1
ATOM 1337 C C . ASP A 1 170 ? -25.075 -3.906 28.595 1.00 87.25 170 ASP A C 1
ATOM 1339 O O . ASP A 1 170 ? -24.606 -3.715 29.719 1.00 87.25 170 ASP A O 1
ATOM 1343 N N . SER A 1 171 ? -24.392 -4.608 27.682 1.00 83.44 171 SER A N 1
ATOM 1344 C CA . SER A 1 171 ? -23.057 -5.150 27.943 1.00 83.44 171 SER A CA 1
ATOM 1345 C C . SER A 1 171 ? -21.981 -4.049 27.931 1.00 83.44 171 SER A C 1
ATOM 1347 O O . SER A 1 171 ? -21.884 -3.296 26.958 1.00 83.44 171 SER A O 1
ATOM 1349 N N . PRO A 1 172 ? -21.060 -4.000 28.918 1.00 79.81 172 PRO A N 1
ATOM 1350 C CA . PRO A 1 172 ? -19.952 -3.033 28.944 1.00 79.81 172 PRO A CA 1
ATOM 1351 C C . PRO A 1 172 ? -18.943 -3.207 27.788 1.00 79.81 172 PRO A C 1
ATOM 1353 O O . PRO A 1 172 ? -18.106 -2.330 27.535 1.00 79.81 172 PRO A O 1
ATOM 1356 N N . LEU A 1 173 ? -18.997 -4.337 27.073 1.00 75.31 173 LEU A N 1
ATOM 1357 C CA . LEU A 1 173 ? -18.242 -4.570 25.836 1.00 75.31 173 LEU A CA 1
ATOM 1358 C C . LEU A 1 173 ? -18.890 -3.881 24.624 1.00 75.31 173 LEU A C 1
ATOM 1360 O O . LEU A 1 173 ? -18.178 -3.414 23.741 1.00 75.31 173 LEU A O 1
ATOM 1364 N N . HIS A 1 174 ? -20.215 -3.732 24.623 1.00 82.44 174 HIS A N 1
ATOM 1365 C CA . HIS A 1 174 ? -21.013 -3.198 23.514 1.00 82.44 174 HIS A CA 1
ATOM 1366 C C . HIS A 1 174 ? -21.570 -1.798 23.804 1.00 82.44 174 HIS A C 1
ATOM 1368 O O . HIS A 1 174 ? -22.596 -1.392 23.259 1.00 82.44 174 HIS A O 1
ATOM 1374 N N . ALA A 1 175 ? -20.886 -1.029 24.651 1.00 85.06 175 ALA A N 1
ATOM 1375 C CA . ALA A 1 175 ? -21.245 0.361 24.889 1.00 85.06 175 ALA A CA 1
ATOM 1376 C C . ALA A 1 175 ? -21.268 1.147 23.563 1.00 85.06 175 ALA A C 1
ATOM 1378 O O . ALA A 1 175 ? -20.374 0.994 22.727 1.00 85.06 175 ALA A O 1
ATOM 1379 N N . CYS A 1 176 ? -22.251 2.036 23.393 1.00 84.69 176 CYS A N 1
ATOM 1380 C CA . CYS A 1 176 ? -22.456 2.806 22.157 1.00 84.69 176 CYS A CA 1
ATOM 1381 C C . CYS A 1 176 ? -21.176 3.518 21.667 1.00 84.69 176 CYS A C 1
ATOM 1383 O O . CYS A 1 176 ? -20.848 3.471 20.481 1.00 84.69 176 CYS A O 1
ATOM 1385 N N . GLY A 1 177 ? -20.390 4.086 22.592 1.00 86.50 177 GLY A N 1
ATOM 1386 C CA . GLY A 1 177 ? -19.098 4.701 22.275 1.00 86.50 177 GLY A CA 1
ATOM 1387 C C . GLY A 1 177 ? -18.096 3.720 21.656 1.00 86.50 177 GLY A C 1
ATOM 1388 O O . GLY A 1 177 ? -17.502 4.032 20.630 1.00 86.50 177 GLY A O 1
ATOM 1389 N N . LYS A 1 178 ? -17.969 2.506 22.210 1.00 84.75 178 LYS A N 1
ATOM 1390 C CA . LYS A 1 178 ? -17.062 1.470 21.688 1.00 84.75 178 LYS A CA 1
ATOM 1391 C C . LYS A 1 178 ? -17.487 0.978 20.309 1.00 84.75 178 LYS A C 1
ATOM 1393 O O . LYS A 1 178 ? -16.639 0.821 19.438 1.00 84.75 178 LYS A O 1
ATOM 1398 N N . ILE A 1 179 ? -18.786 0.770 20.091 1.00 86.69 179 ILE A N 1
ATOM 1399 C CA . ILE A 1 179 ? -19.318 0.350 18.785 1.00 86.69 179 ILE A CA 1
ATOM 1400 C C . ILE A 1 179 ? -19.043 1.423 17.726 1.00 86.69 179 ILE A C 1
ATOM 1402 O O . ILE A 1 179 ? -18.590 1.099 16.629 1.00 86.69 179 ILE A O 1
ATOM 1406 N N . CYS A 1 180 ? -19.277 2.695 18.060 1.00 88.12 180 CYS A N 1
ATOM 1407 C CA . CYS A 1 180 ? -18.997 3.813 17.164 1.00 88.12 180 CYS A CA 1
ATOM 1408 C C . CYS A 1 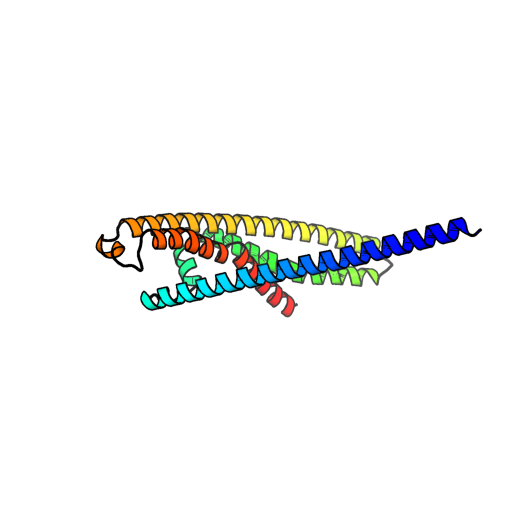180 ? -17.503 3.890 16.821 1.00 88.12 180 CYS A C 1
ATOM 1410 O O . CYS A 1 180 ? -17.152 3.984 15.644 1.00 88.12 180 CYS A O 1
ATOM 1412 N N . THR A 1 181 ? -16.623 3.758 17.822 1.00 88.25 181 THR A N 1
ATOM 1413 C CA . THR A 1 181 ? -15.173 3.702 17.605 1.00 88.25 181 THR A CA 1
ATOM 1414 C C . THR A 1 181 ? -14.795 2.538 16.695 1.00 88.25 181 THR A C 1
ATOM 1416 O O . THR A 1 181 ? -14.173 2.788 15.671 1.00 88.25 181 THR A O 1
ATOM 1419 N N . ARG A 1 182 ? -15.237 1.304 16.984 1.00 83.75 182 ARG A N 1
ATOM 1420 C CA . ARG A 1 182 ? -14.963 0.118 16.147 1.00 83.75 182 ARG A CA 1
ATOM 1421 C C . ARG A 1 182 ? -15.429 0.319 14.704 1.00 83.75 182 ARG A C 1
ATOM 1423 O O . ARG A 1 182 ? -14.687 0.054 13.767 1.00 83.75 182 ARG A O 1
ATOM 1430 N N . LEU A 1 183 ? -16.627 0.865 14.490 1.00 86.62 183 LEU A N 1
ATOM 1431 C CA . LEU A 1 183 ? -17.130 1.145 13.140 1.00 86.62 183 LEU A CA 1
ATOM 1432 C C . LEU A 1 183 ? -16.301 2.222 12.415 1.00 86.62 183 LEU A C 1
ATOM 1434 O O . LEU A 1 183 ? -16.087 2.139 11.200 1.00 86.62 183 LEU A O 1
ATOM 1438 N N . ALA A 1 184 ? -15.830 3.231 13.150 1.00 86.56 184 ALA A N 1
ATOM 1439 C CA . ALA A 1 184 ? -15.002 4.307 12.623 1.00 86.56 184 ALA A CA 1
ATOM 1440 C C . ALA A 1 184 ? -13.557 3.868 12.341 1.00 86.56 184 ALA A C 1
ATOM 1442 O O . ALA A 1 184 ? -12.979 4.359 11.375 1.00 86.56 184 ALA A O 1
ATOM 1443 N N . THR A 1 185 ? -12.986 2.948 13.125 1.00 85.62 185 THR A N 1
ATOM 1444 C CA . THR A 1 185 ? -11.587 2.502 13.011 1.00 85.62 185 THR A CA 1
ATOM 1445 C C . THR A 1 185 ? -11.429 1.250 12.161 1.00 85.62 185 THR A C 1
ATOM 1447 O O . THR A 1 185 ? -10.575 1.205 11.275 1.00 85.62 185 THR A O 1
ATOM 1450 N N . ASP A 1 186 ? -12.256 0.233 12.386 1.00 83.62 186 ASP A N 1
ATOM 1451 C CA . ASP A 1 186 ? -12.027 -1.103 11.837 1.00 83.62 186 ASP A CA 1
ATOM 1452 C C . ASP A 1 186 ? -12.303 -1.124 10.336 1.00 83.62 186 ASP A C 1
ATOM 1454 O O . ASP A 1 186 ? -11.551 -1.726 9.574 1.00 83.62 186 ASP A O 1
ATOM 1458 N N . VAL A 1 187 ? -13.319 -0.389 9.874 1.00 83.75 187 VAL A N 1
ATOM 1459 C CA . VAL A 1 187 ? -13.673 -0.344 8.450 1.00 83.75 187 VAL A CA 1
ATOM 1460 C C . VAL A 1 187 ? -12.597 0.367 7.602 1.00 83.75 187 VAL A C 1
ATOM 1462 O O . VAL A 1 187 ? -12.181 -0.198 6.587 1.00 83.75 187 VAL A O 1
ATOM 1465 N N . PRO A 1 188 ? -12.050 1.539 7.993 1.00 83.75 188 PRO A N 1
ATOM 1466 C CA . PRO A 1 188 ? -10.859 2.111 7.351 1.00 83.75 188 PRO A CA 1
ATOM 1467 C C . PRO A 1 188 ? -9.600 1.253 7.449 1.00 83.75 188 PRO A C 1
ATOM 1469 O O . PRO A 1 188 ? -8.845 1.164 6.480 1.00 83.75 188 PRO A O 1
ATOM 1472 N N . ASN A 1 189 ? -9.363 0.606 8.592 1.00 83.88 189 ASN A N 1
ATOM 1473 C CA . ASN A 1 189 ? -8.206 -0.273 8.759 1.00 83.88 189 ASN A CA 1
ATOM 1474 C C . ASN A 1 189 ? -8.287 -1.474 7.801 1.00 83.88 189 ASN A C 1
ATOM 1476 O O . ASN A 1 189 ? -7.302 -1.827 7.150 1.00 83.88 189 ASN A O 1
ATOM 1480 N N . LEU A 1 190 ? -9.480 -2.043 7.620 1.00 82.56 190 LEU A N 1
ATOM 1481 C CA . LEU A 1 190 ? -9.739 -3.080 6.621 1.00 82.56 190 LEU A CA 1
ATOM 1482 C C . LEU A 1 190 ? -9.538 -2.560 5.195 1.00 82.56 190 LEU A C 1
ATOM 1484 O O . LEU A 1 190 ? -8.860 -3.208 4.398 1.00 82.56 190 LEU A O 1
ATOM 1488 N N . ARG A 1 191 ? -10.053 -1.367 4.878 1.00 84.69 191 ARG A N 1
ATOM 1489 C CA . ARG A 1 191 ? -9.847 -0.731 3.570 1.00 84.69 191 ARG A CA 1
ATOM 1490 C C . ARG A 1 191 ? -8.364 -0.566 3.248 1.00 84.69 191 ARG A C 1
ATOM 1492 O O . ARG A 1 191 ? -7.936 -0.969 2.172 1.00 84.69 191 ARG A O 1
ATOM 1499 N N . SER A 1 192 ? -7.586 -0.005 4.171 1.00 82.81 192 SER A N 1
ATOM 1500 C CA . SER A 1 192 ? -6.145 0.220 3.971 1.00 82.81 192 SER A CA 1
ATOM 1501 C C . SER A 1 192 ? -5.333 -1.070 3.817 1.00 82.81 192 SER A C 1
ATOM 1503 O O . SER A 1 192 ? -4.203 -1.048 3.336 1.00 82.81 192 SER A O 1
ATOM 1505 N N . SER A 1 193 ? -5.917 -2.208 4.199 1.00 80.19 193 SER A N 1
ATOM 1506 C CA . SER A 1 193 ? -5.337 -3.532 3.974 1.00 80.19 193 SER A CA 1
ATOM 1507 C C . SER A 1 193 ? -5.675 -4.110 2.594 1.00 80.19 193 SER A C 1
ATOM 1509 O O . SER A 1 193 ? -4.993 -5.030 2.155 1.00 80.19 193 SER A O 1
ATOM 1511 N N . ILE A 1 194 ? -6.719 -3.613 1.920 1.00 79.25 194 ILE A N 1
ATOM 1512 C CA . ILE A 1 194 ? -7.226 -4.107 0.621 1.00 79.25 194 ILE A CA 1
ATOM 1513 C C . ILE A 1 194 ? -6.911 -3.126 -0.527 1.00 79.25 194 ILE A C 1
ATOM 1515 O O . ILE A 1 194 ? -7.033 -3.477 -1.696 1.00 79.25 194 ILE A O 1
ATOM 1519 N N . ASP A 1 195 ? -6.495 -1.903 -0.206 1.00 82.94 195 ASP A N 1
ATOM 1520 C CA . ASP A 1 195 ? -6.210 -0.838 -1.164 1.00 82.94 195 ASP A CA 1
ATOM 1521 C C . ASP A 1 195 ? -4.929 -1.072 -2.007 1.00 82.94 195 ASP A C 1
ATOM 1523 O O . ASP A 1 195 ? -4.457 -2.189 -2.231 1.00 82.94 195 ASP A O 1
ATOM 1527 N N . PHE A 1 196 ? -4.340 0.018 -2.505 1.00 81.94 196 PHE A N 1
ATOM 1528 C CA . PHE A 1 196 ? -3.076 0.032 -3.240 1.00 81.94 196 PHE A CA 1
ATOM 1529 C C . PHE A 1 196 ? -1.926 -0.724 -2.542 1.00 81.94 196 PHE A C 1
ATOM 1531 O O . PHE A 1 196 ? -1.034 -1.258 -3.209 1.00 81.94 196 PHE A O 1
ATOM 1538 N N . ARG A 1 197 ? -1.925 -0.808 -1.210 1.00 84.81 197 ARG A N 1
ATOM 1539 C CA . ARG A 1 197 ? -0.861 -1.455 -0.441 1.00 84.81 197 ARG A CA 1
ATOM 1540 C C . ARG A 1 197 ? -0.819 -2.961 -0.696 1.00 84.81 197 ARG A C 1
ATOM 1542 O O . ARG A 1 197 ? 0.263 -3.500 -0.922 1.00 84.81 197 ARG A O 1
ATOM 1549 N N . LEU A 1 198 ? -1.979 -3.619 -0.757 1.00 85.38 198 LEU A N 1
ATOM 1550 C CA . LEU A 1 198 ? -2.078 -5.040 -1.111 1.00 85.38 198 LEU A CA 1
ATOM 1551 C C . LEU A 1 198 ? -1.575 -5.289 -2.537 1.00 85.38 198 LEU A C 1
ATOM 1553 O O . LEU A 1 198 ? -0.775 -6.196 -2.768 1.00 85.38 198 LEU A O 1
ATOM 1557 N N . SER A 1 199 ? -1.992 -4.439 -3.477 1.00 86.38 199 SER A N 1
ATOM 1558 C CA . SER A 1 199 ? -1.535 -4.473 -4.872 1.00 86.38 199 SER A CA 1
ATOM 1559 C C . SER A 1 199 ? -0.022 -4.355 -4.991 1.00 86.38 199 SER A C 1
ATOM 1561 O O . SER A 1 199 ? 0.598 -5.086 -5.760 1.00 86.38 199 SER A O 1
ATOM 1563 N N . THR A 1 200 ? 0.579 -3.462 -4.205 1.00 87.50 200 THR A N 1
ATOM 1564 C CA . THR A 1 200 ? 2.029 -3.243 -4.188 1.00 87.50 200 THR A CA 1
ATOM 1565 C C . THR A 1 200 ? 2.761 -4.482 -3.684 1.00 87.50 200 THR A C 1
ATOM 1567 O O . THR A 1 200 ? 3.737 -4.904 -4.296 1.00 87.50 200 THR A O 1
ATOM 1570 N N . VAL A 1 201 ? 2.266 -5.128 -2.622 1.00 90.31 201 VAL A N 1
ATOM 1571 C CA . VAL A 1 201 ? 2.848 -6.386 -2.126 1.00 90.31 201 VAL A CA 1
ATOM 1572 C C . VAL A 1 201 ? 2.810 -7.460 -3.215 1.00 90.31 201 VAL A C 1
ATOM 1574 O O . VAL A 1 201 ? 3.838 -8.064 -3.513 1.00 90.31 201 VAL A O 1
ATOM 1577 N N . ILE A 1 202 ? 1.665 -7.650 -3.874 1.00 89.31 202 ILE A N 1
ATOM 1578 C CA . ILE A 1 202 ? 1.532 -8.624 -4.968 1.00 89.31 202 ILE A CA 1
ATOM 1579 C C . ILE A 1 202 ? 2.501 -8.295 -6.111 1.00 89.31 202 ILE A C 1
ATOM 1581 O O . ILE A 1 202 ? 3.217 -9.175 -6.582 1.00 89.31 202 ILE A O 1
ATOM 1585 N N . MET A 1 203 ? 2.576 -7.027 -6.518 1.00 91.56 203 MET A N 1
ATOM 1586 C CA . MET A 1 203 ? 3.493 -6.553 -7.556 1.00 91.56 203 MET A CA 1
ATOM 1587 C C . MET A 1 203 ? 4.958 -6.854 -7.205 1.00 91.56 203 MET A C 1
ATOM 1589 O O . MET A 1 203 ? 5.683 -7.371 -8.051 1.00 91.56 203 MET A O 1
ATOM 1593 N N . THR A 1 204 ? 5.381 -6.593 -5.962 1.00 91.81 204 THR A N 1
ATOM 1594 C CA . THR A 1 204 ? 6.758 -6.870 -5.512 1.00 91.81 204 THR A CA 1
ATOM 1595 C C . THR A 1 204 ? 7.088 -8.362 -5.486 1.00 91.81 204 THR A C 1
ATOM 1597 O O . THR A 1 204 ? 8.196 -8.755 -5.849 1.00 91.81 204 THR A O 1
ATOM 1600 N N . LEU A 1 205 ? 6.127 -9.217 -5.124 1.00 93.75 205 LEU A N 1
ATOM 1601 C CA . LEU A 1 205 ? 6.304 -10.669 -5.187 1.00 93.75 205 LEU A CA 1
ATOM 1602 C C . LEU A 1 205 ? 6.458 -11.143 -6.633 1.00 93.75 205 LEU A C 1
ATOM 1604 O O . LEU A 1 205 ? 7.347 -11.937 -6.925 1.00 93.75 205 LEU A O 1
ATOM 1608 N N . ILE A 1 206 ? 5.640 -10.619 -7.549 1.00 92.88 206 ILE A N 1
ATOM 1609 C CA . ILE A 1 206 ? 5.731 -10.935 -8.979 1.00 92.88 206 ILE A CA 1
ATOM 1610 C C . ILE A 1 206 ? 7.081 -10.488 -9.537 1.00 92.88 206 ILE A C 1
ATOM 1612 O O . ILE A 1 206 ? 7.738 -11.276 -10.211 1.00 92.88 206 ILE A O 1
ATOM 1616 N N . SER A 1 207 ? 7.529 -9.269 -9.222 1.00 92.81 207 SER A N 1
ATOM 1617 C CA . SER A 1 207 ? 8.834 -8.781 -9.676 1.00 92.81 207 SER A CA 1
ATOM 1618 C C . SER A 1 207 ? 9.986 -9.605 -9.112 1.00 92.81 207 SER A C 1
ATOM 1620 O O . SER A 1 207 ? 10.957 -9.854 -9.819 1.00 92.81 207 SER A O 1
ATOM 1622 N N . MET A 1 208 ? 9.874 -10.059 -7.860 1.00 94.12 208 MET A N 1
ATOM 1623 C CA . MET A 1 208 ? 10.879 -10.913 -7.233 1.00 94.12 208 MET A CA 1
ATOM 1624 C C . MET A 1 208 ? 10.953 -12.274 -7.929 1.00 94.12 208 MET A C 1
ATOM 1626 O O . MET A 1 208 ? 12.036 -12.713 -8.295 1.00 94.12 208 MET A O 1
ATOM 1630 N N . ILE A 1 209 ? 9.809 -12.924 -8.161 1.00 93.94 209 ILE A N 1
ATOM 1631 C CA . ILE A 1 209 ? 9.748 -14.224 -8.843 1.00 93.94 209 ILE A CA 1
ATOM 1632 C C . ILE A 1 209 ? 10.261 -14.096 -10.279 1.00 93.94 209 ILE A C 1
ATOM 1634 O O . ILE A 1 209 ? 11.119 -14.867 -10.694 1.00 93.94 209 ILE A O 1
ATOM 1638 N N . ALA A 1 210 ? 9.778 -13.104 -11.028 1.00 91.69 210 ALA A N 1
ATOM 1639 C CA . ALA A 1 210 ? 10.196 -12.879 -12.407 1.00 91.69 210 ALA A CA 1
ATOM 1640 C C . ALA A 1 210 ? 11.689 -12.528 -12.512 1.00 91.69 210 ALA A C 1
ATOM 1642 O O . ALA A 1 210 ? 12.353 -12.990 -13.431 1.00 91.69 210 ALA A O 1
ATOM 1643 N N . GLY A 1 211 ? 12.225 -11.764 -11.557 1.00 91.06 211 GLY A N 1
ATOM 1644 C CA . GLY A 1 211 ? 13.650 -11.452 -11.487 1.00 91.06 211 GLY A CA 1
ATOM 1645 C C . GLY A 1 211 ? 14.543 -12.638 -11.113 1.00 91.06 211 GLY A C 1
ATOM 1646 O O . GLY A 1 211 ? 15.709 -12.617 -11.463 1.00 91.06 211 GLY A O 1
ATOM 1647 N N . ILE A 1 212 ? 14.026 -13.660 -10.419 1.00 92.88 212 ILE A N 1
ATOM 1648 C CA . ILE A 1 212 ? 14.768 -14.906 -10.135 1.00 92.88 212 ILE A CA 1
ATOM 1649 C C . ILE A 1 212 ? 14.771 -15.843 -11.353 1.00 92.88 212 ILE A C 1
ATOM 1651 O O . ILE A 1 212 ? 15.694 -16.632 -11.525 1.00 92.88 212 ILE A O 1
ATOM 1655 N N . VAL A 1 213 ? 13.708 -15.805 -12.160 1.00 92.31 213 VAL A N 1
ATOM 1656 C CA . VAL A 1 213 ? 13.551 -16.671 -13.339 1.00 92.31 213 VAL A CA 1
ATOM 1657 C C . VAL A 1 213 ? 14.405 -16.204 -14.527 1.00 92.31 213 VAL A C 1
ATOM 1659 O O . VAL A 1 213 ? 14.795 -17.043 -15.338 1.00 92.31 213 VAL A O 1
ATOM 1662 N N . LEU A 1 214 ? 14.656 -14.896 -14.641 1.00 84.31 214 LEU A N 1
ATOM 1663 C CA . LEU A 1 214 ? 15.488 -14.268 -15.679 1.00 84.31 214 LEU A CA 1
ATOM 1664 C C . LEU A 1 214 ? 16.971 -14.261 -15.302 1.00 84.31 214 LEU A C 1
ATOM 1666 O O . LEU A 1 214 ? 17.785 -14.481 -16.226 1.00 84.31 214 LEU A O 1
#